Protein AF-A0A4C1U8Y2-F1 (afdb_monomer)

Foldseek 3Di:
DDDDDDDDPVRVVVVVVVVVVVCVVVDDPVSVVVVVVVVVVVVVVVVVPDDPVNVVVVVVVVVVVVVVVVVPDDPVNVVVVVVVVVVVVVVCVVVDDPVNVVVVVVVVVVVVVVVVVVVVVVVVVVVVVVCVCCVVVPDPVDPLVPDPVNDQDDQDDAQPQARGGHGPPDDNCPPAHNNVRDDDDDDQDDPPVNCLCVVNDPCNVVCVVCVVVVVVVPPPPDDDDDDDDDPDDDDDDDDDDDDDD

pLDDT: mean 82.41, std 17.1, range [35.0, 97.38]

Solvent-accessible surface area (backbone atoms only — not comparable to full-atom values): 15297 Å² total; per-residue (Å²): 135,87,80,80,80,80,74,52,74,70,63,50,50,54,52,51,52,51,52,56,47,54,56,59,74,73,47,50,76,66,58,48,49,52,52,52,48,54,51,52,53,51,54,48,57,52,58,72,71,48,48,75,64,57,48,48,53,50,54,47,54,51,51,51,53,53,48,58,50,58,74,70,48,50,73,67,57,46,50,52,52,50,50,55,49,53,52,52,56,50,54,53,60,72,71,47,49,76,67,57,50,48,53,53,51,49,54,50,53,51,50,54,50,54,49,51,52,50,54,52,51,51,52,56,57,52,57,54,62,77,48,67,60,40,91,79,57,72,58,89,89,58,67,62,86,80,30,80,89,68,58,76,73,66,68,72,43,66,36,92,74,77,62,48,66,30,42,83,86,57,62,80,46,78,85,29,57,72,56,74,52,78,79,76,82,83,71,78,62,63,83,71,56,36,38,33,72,76,58,79,31,96,58,9,69,63,45,64,75,41,42,68,60,53,54,58,74,67,62,76,82,79,86,82,88,78,92,78,92,72,93,76,82,77,92,78,82,82,85,77,89,76,89,80,129

Sequence (245 aa):
MSGRRRRSNIGRSSVNAKRVRSQRDEESSTEREARLSQLRDRYRAERERESSIEREVRRSRDRDRHSVQRDRESSVEREARLSQLRDRYRADRERESSVEREVRRSRDRDRHRIQRTRESSARVTNSWVNKENSAMNYDPSISYKDDRIVSIGTMSVVCEYCLALKFKDESKGMCCLQGKVKLEEILPPPEPLHSLLTGDHQKSKQFMRNIRRYNNAFQMTSLRASKSLSVGSCLHLKFKGKCTT

Organism: Eumeta variegata (NCBI:txid151549)

Radius of gyration: 44.48 Å; Cα contacts (8 Å, |Δi|>4): 75; chains: 1; bounding box: 87×69×118 Å

Structure (mmCIF, N/CA/C/O backbone):
data_AF-A0A4C1U8Y2-F1
#
_entry.id   AF-A0A4C1U8Y2-F1
#
loop_
_atom_site.group_PDB
_atom_site.id
_atom_site.type_symbol
_atom_site.label_atom_id
_atom_site.label_alt_id
_atom_site.label_comp_id
_atom_site.label_asym_id
_atom_site.label_entity_id
_atom_site.label_seq_id
_atom_site.pdbx_PDB_ins_code
_atom_site.Cartn_x
_atom_site.Cartn_y
_atom_site.Cartn_z
_atom_site.occupancy
_atom_site.B_iso_or_equiv
_atom_site.auth_seq_id
_atom_site.auth_comp_id
_atom_site.auth_asym_id
_atom_site.auth_atom_id
_atom_site.pdbx_PDB_model_num
ATOM 1 N N . MET A 1 1 ? -41.600 33.600 63.282 1.00 38.91 1 MET A N 1
ATOM 2 C CA . MET A 1 1 ? -41.645 33.242 61.843 1.00 38.91 1 MET A CA 1
ATOM 3 C C . MET A 1 1 ? -40.413 32.407 61.505 1.00 38.91 1 MET A C 1
ATOM 5 O O . MET A 1 1 ? -39.321 32.948 61.408 1.00 38.91 1 MET A O 1
ATOM 9 N N . SER A 1 2 ? -40.543 31.080 61.428 1.00 41.66 2 SER A N 1
ATOM 10 C CA . SER A 1 2 ? -39.426 30.158 61.175 1.00 41.66 2 SER A CA 1
ATOM 11 C C . SER A 1 2 ? -39.154 30.029 59.671 1.00 41.66 2 SER A C 1
ATOM 13 O O . SER A 1 2 ? -39.881 29.373 58.927 1.00 41.66 2 SER A O 1
ATOM 15 N N . GLY A 1 3 ? -38.090 30.684 59.201 1.00 44.91 3 GLY A N 1
ATOM 16 C CA . GLY A 1 3 ? -37.663 30.631 57.803 1.00 44.91 3 GLY A CA 1
ATOM 17 C C . GLY A 1 3 ? -37.122 29.250 57.418 1.00 44.91 3 GLY A C 1
ATOM 18 O O . GLY A 1 3 ? -36.042 28.847 57.849 1.00 44.91 3 GLY A O 1
ATOM 19 N N . ARG A 1 4 ? -37.847 28.518 56.563 1.00 51.81 4 ARG A N 1
ATOM 20 C CA . ARG A 1 4 ? -37.363 27.279 55.928 1.00 51.81 4 ARG A CA 1
ATOM 21 C C . ARG A 1 4 ? -36.156 27.594 55.031 1.00 51.81 4 ARG A C 1
ATOM 23 O O . ARG A 1 4 ? -36.318 28.095 53.920 1.00 51.81 4 ARG A O 1
ATOM 30 N N . ARG A 1 5 ? -34.941 27.240 55.470 1.00 58.41 5 ARG A N 1
ATOM 31 C CA . ARG A 1 5 ? -33.733 27.248 54.620 1.00 58.41 5 ARG A CA 1
ATOM 32 C C . ARG A 1 5 ? -33.913 26.267 53.452 1.00 58.41 5 ARG A C 1
ATOM 34 O O . ARG A 1 5 ? -33.875 25.049 53.634 1.00 58.41 5 ARG A O 1
ATOM 41 N N . ARG A 1 6 ? -34.104 26.784 52.233 1.00 57.47 6 ARG A N 1
ATOM 42 C CA . ARG A 1 6 ? -34.093 25.984 50.997 1.00 57.47 6 ARG A CA 1
ATOM 43 C C . ARG A 1 6 ? -32.670 25.459 50.757 1.00 57.47 6 ARG A C 1
ATOM 45 O O . ARG A 1 6 ? -31.764 26.233 50.477 1.00 57.47 6 ARG A O 1
ATOM 52 N N . ARG A 1 7 ? -32.462 24.141 50.880 1.00 59.06 7 ARG A N 1
ATOM 53 C CA . ARG A 1 7 ? -31.196 23.489 50.489 1.00 59.06 7 ARG A CA 1
ATOM 54 C C . ARG A 1 7 ? -30.967 23.649 48.981 1.00 59.06 7 ARG A C 1
ATOM 56 O O . ARG A 1 7 ? -31.899 23.430 48.207 1.00 59.06 7 ARG A O 1
ATOM 63 N N . SER A 1 8 ? -29.737 23.985 48.590 1.00 63.00 8 SER A N 1
ATOM 64 C CA . SER A 1 8 ? -29.304 24.099 47.192 1.00 63.00 8 SER A CA 1
ATOM 65 C C . SER A 1 8 ? -29.443 22.767 46.437 1.00 63.00 8 SER A C 1
ATOM 67 O O . SER A 1 8 ? -29.437 21.691 47.042 1.00 63.00 8 SER A O 1
ATOM 69 N N . ASN A 1 9 ? -29.546 22.822 45.104 1.00 63.44 9 ASN A N 1
ATOM 70 C CA . ASN A 1 9 ? -29.697 21.632 44.250 1.00 63.44 9 ASN A CA 1
ATOM 71 C C . ASN A 1 9 ? -28.560 20.609 44.443 1.00 63.44 9 ASN A C 1
ATOM 73 O O . ASN A 1 9 ? -28.812 19.405 44.458 1.00 63.44 9 ASN A O 1
ATOM 77 N N . ILE A 1 10 ? -27.335 21.076 44.702 1.00 64.50 10 ILE A N 1
ATOM 78 C CA . ILE A 1 10 ? -26.169 20.230 45.012 1.00 64.50 10 ILE A CA 1
ATOM 79 C C . ILE A 1 10 ? -26.354 19.503 46.354 1.00 64.50 10 ILE A C 1
ATOM 81 O O . ILE A 1 10 ? -26.130 18.296 46.445 1.00 64.50 10 ILE A O 1
ATOM 85 N N . GLY A 1 11 ? -26.844 20.203 47.383 1.00 66.88 11 GLY A N 1
ATOM 86 C CA . GLY A 1 11 ? -27.120 19.616 48.698 1.00 66.88 11 GLY A CA 1
ATOM 87 C C . GLY A 1 11 ? -28.305 18.642 48.711 1.00 66.88 11 GLY A C 1
ATOM 88 O O . GLY A 1 11 ? -28.345 17.736 49.537 1.00 66.88 11 GLY A O 1
ATOM 89 N N . ARG A 1 12 ? -29.275 18.790 47.799 1.00 66.50 12 ARG A N 1
ATOM 90 C CA . ARG A 1 12 ? -30.356 17.804 47.600 1.00 66.50 12 ARG A CA 1
ATOM 91 C C . ARG A 1 12 ? -29.877 16.570 46.833 1.00 66.50 12 ARG A C 1
ATOM 93 O O . ARG A 1 12 ? -30.225 15.454 47.214 1.00 66.50 12 ARG A O 1
ATOM 100 N N . SER A 1 13 ? -29.058 16.765 45.799 1.00 70.06 13 SER A N 1
ATOM 101 C CA . SER A 1 13 ? -28.471 15.678 45.005 1.00 70.06 13 SER A CA 1
ATOM 102 C C . SER A 1 13 ? -27.586 14.761 45.857 1.00 70.06 13 SER A C 1
ATOM 104 O O . SER A 1 13 ? -27.732 13.540 45.809 1.00 70.06 13 SER A O 1
ATOM 106 N N . SER A 1 14 ? -26.750 15.333 46.731 1.00 78.94 14 SER A N 1
ATOM 107 C CA . SER A 1 14 ? -25.869 14.555 47.614 1.00 78.94 14 SER A CA 1
ATOM 108 C C . SER A 1 14 ? -26.632 13.716 48.647 1.00 78.94 14 SER A C 1
ATOM 110 O O . SER A 1 14 ? -26.260 12.575 48.912 1.00 78.94 14 SER A O 1
ATOM 112 N N . VAL A 1 15 ? -27.729 14.238 49.202 1.00 83.88 15 VAL A N 1
ATOM 113 C CA . VAL A 1 15 ? -28.590 13.504 50.147 1.00 83.88 15 VAL A CA 1
ATOM 114 C C . VAL A 1 15 ? -29.336 12.369 49.444 1.00 83.88 15 VAL A C 1
ATOM 116 O O . VAL A 1 15 ? -29.412 11.265 49.979 1.00 83.88 15 VAL A O 1
ATOM 119 N N . ASN A 1 16 ? -29.844 12.606 48.232 1.00 86.00 16 ASN A N 1
ATOM 120 C CA . ASN A 1 16 ? -30.516 11.566 47.455 1.00 86.00 16 ASN A CA 1
ATOM 121 C C . ASN A 1 16 ? -29.542 10.454 47.034 1.00 86.00 16 ASN A C 1
ATOM 123 O O . ASN A 1 16 ? -29.875 9.279 47.148 1.00 86.00 16 ASN A O 1
ATOM 127 N N . ALA A 1 17 ? -28.319 10.809 46.626 1.00 85.25 17 ALA A N 1
ATOM 128 C CA . ALA A 1 17 ? -27.270 9.842 46.308 1.00 85.25 17 ALA A CA 1
ATOM 129 C C . ALA A 1 17 ? -26.914 8.958 47.514 1.00 85.25 17 ALA A C 1
ATOM 131 O O . ALA A 1 17 ? -26.791 7.745 47.361 1.00 85.25 17 ALA A O 1
ATOM 132 N N . LYS A 1 18 ? -26.814 9.544 48.718 1.00 89.69 18 LYS A N 1
ATOM 133 C CA . LYS A 1 18 ? -26.589 8.792 49.964 1.00 89.69 18 LYS A CA 1
ATOM 134 C C . LYS A 1 18 ? -27.725 7.812 50.253 1.00 89.69 18 LYS A C 1
ATOM 136 O O . LYS A 1 18 ? -27.456 6.641 50.477 1.00 89.69 18 LYS A O 1
ATOM 141 N N . ARG A 1 19 ? -28.980 8.265 50.174 1.00 90.19 19 ARG A N 1
ATOM 142 C CA . ARG A 1 19 ? -30.155 7.406 50.392 1.00 90.19 19 ARG A CA 1
ATOM 143 C C . ARG A 1 19 ? -30.202 6.230 49.414 1.00 90.19 19 ARG A C 1
ATOM 145 O O . ARG A 1 19 ? -30.412 5.100 49.829 1.00 90.19 19 ARG A O 1
ATOM 152 N N . VAL A 1 20 ? -29.986 6.497 48.124 1.00 89.12 20 VAL A N 1
ATOM 153 C CA . VAL A 1 20 ? -29.976 5.461 47.079 1.00 89.12 20 VAL A CA 1
ATOM 154 C C . VAL A 1 20 ? -28.825 4.474 47.285 1.00 89.12 20 VAL A C 1
ATOM 156 O O . VAL A 1 20 ? -28.972 3.306 46.947 1.00 89.12 20 VAL A O 1
ATOM 159 N N . ARG A 1 21 ? -27.686 4.916 47.830 1.00 89.44 21 ARG A N 1
ATOM 160 C CA . ARG A 1 21 ? -26.583 4.019 48.190 1.00 89.44 21 ARG A CA 1
ATOM 161 C C . ARG A 1 21 ? -26.991 3.068 49.311 1.00 89.44 21 ARG A C 1
ATOM 163 O O . ARG A 1 21 ? -26.919 1.871 49.096 1.00 89.44 21 ARG A O 1
ATOM 170 N N . SER A 1 22 ? -27.505 3.591 50.425 1.00 90.25 22 SER A N 1
ATOM 171 C CA . SER A 1 22 ? -27.955 2.764 51.553 1.00 90.25 22 SER A CA 1
ATOM 172 C C . SER A 1 22 ? -29.008 1.735 51.131 1.00 90.25 22 SER A C 1
ATOM 174 O O . SER A 1 22 ? -28.865 0.562 51.433 1.00 90.25 22 SER A O 1
ATOM 176 N N . GLN A 1 23 ? -29.988 2.138 50.315 1.00 89.31 23 GLN A N 1
ATOM 177 C CA . GLN A 1 23 ? -30.988 1.209 49.772 1.00 89.31 23 GLN A CA 1
ATOM 178 C C . GLN A 1 23 ? -30.393 0.110 48.877 1.00 89.31 23 GLN A C 1
ATOM 180 O O . GLN A 1 23 ? -30.950 -0.975 48.809 1.00 89.31 23 GLN A O 1
ATOM 185 N N . ARG A 1 24 ? -29.292 0.383 48.162 1.00 89.38 24 ARG A N 1
ATOM 186 C CA . ARG A 1 24 ? -28.593 -0.627 47.345 1.00 89.38 24 ARG A CA 1
ATOM 187 C C . ARG A 1 24 ? -27.729 -1.559 48.186 1.00 89.38 24 ARG A C 1
ATOM 189 O O . ARG A 1 24 ? -27.515 -2.690 47.770 1.00 89.38 24 ARG A O 1
ATOM 196 N N . ASP A 1 25 ? -27.205 -1.069 49.305 1.00 91.50 25 ASP A N 1
ATOM 197 C CA . ASP A 1 25 ? -26.390 -1.861 50.227 1.00 91.50 25 ASP A CA 1
ATOM 198 C C . ASP A 1 25 ? -27.267 -2.847 51.026 1.00 91.50 25 ASP A C 1
ATOM 200 O O . ASP A 1 25 ? -26.816 -3.937 51.362 1.00 91.50 25 ASP A O 1
ATOM 204 N N . GLU A 1 26 ? -28.530 -2.483 51.270 1.00 93.19 26 GLU A N 1
ATOM 205 C CA . GLU A 1 26 ? -29.547 -3.306 51.945 1.00 93.19 26 GLU A CA 1
ATOM 206 C C . GLU A 1 26 ? -30.345 -4.217 50.984 1.00 93.19 26 GLU A C 1
ATOM 208 O O . GLU A 1 26 ? -31.183 -4.998 51.428 1.00 93.19 26 GLU A O 1
ATOM 213 N N . GLU A 1 27 ? -30.100 -4.128 49.672 1.00 93.81 27 GLU A N 1
ATOM 214 C CA . GLU A 1 27 ? -30.847 -4.852 48.633 1.00 93.81 27 GLU A CA 1
ATOM 215 C C . GLU A 1 27 ? -30.524 -6.357 48.651 1.00 93.81 27 GLU A C 1
ATOM 217 O O . GLU A 1 27 ? -29.357 -6.764 48.604 1.00 93.81 27 GLU A O 1
ATOM 222 N N . SER A 1 28 ? -31.556 -7.205 48.647 1.00 95.31 28 SER A N 1
ATOM 223 C CA . SER A 1 28 ? -31.373 -8.654 48.505 1.00 95.31 28 SER A CA 1
ATOM 224 C C . SER A 1 28 ? -30.901 -9.039 47.092 1.00 95.31 28 SER A C 1
ATOM 226 O O . SER A 1 28 ? -30.999 -8.268 46.133 1.00 95.31 28 SER A O 1
ATOM 228 N N . SER A 1 29 ? -30.374 -10.257 46.918 1.00 94.88 29 SER A N 1
ATOM 229 C CA . SER A 1 29 ? -29.876 -10.721 45.611 1.00 94.88 29 SER A CA 1
ATOM 230 C C . SER A 1 29 ? -30.960 -10.728 44.527 1.00 94.88 29 SER A C 1
ATOM 232 O O . SER A 1 29 ? -30.690 -10.330 43.392 1.00 94.88 29 SER A O 1
ATOM 234 N N . THR A 1 30 ? -32.184 -11.123 44.880 1.00 95.00 30 THR A N 1
ATOM 235 C CA . THR A 1 30 ? -33.340 -11.183 43.976 1.00 95.00 30 THR A CA 1
ATOM 236 C C . THR A 1 30 ? -33.847 -9.792 43.611 1.00 95.00 30 THR A C 1
ATOM 238 O O . THR A 1 30 ? -34.097 -9.525 42.436 1.00 95.00 30 THR A O 1
ATOM 241 N N . GLU A 1 31 ? -33.936 -8.873 44.576 1.00 94.12 31 GLU A N 1
ATOM 242 C CA . GLU A 1 31 ? -34.291 -7.470 44.324 1.00 94.12 31 GLU A CA 1
ATOM 243 C C . GLU A 1 31 ? -33.260 -6.798 43.414 1.00 94.12 31 GLU A C 1
ATOM 245 O O . GLU A 1 31 ? -33.619 -6.154 42.423 1.00 94.12 31 GLU A O 1
ATOM 250 N N . ARG A 1 32 ? -31.971 -7.046 43.672 1.00 94.94 32 ARG A N 1
ATOM 251 C CA . ARG A 1 32 ? -30.875 -6.556 42.837 1.00 94.94 32 ARG A CA 1
ATOM 252 C C . ARG A 1 32 ? -30.975 -7.083 41.416 1.00 94.94 32 ARG A C 1
ATOM 254 O O . ARG A 1 32 ? -30.773 -6.322 40.466 1.00 94.94 32 ARG A O 1
ATOM 261 N N . GLU A 1 33 ? -31.273 -8.364 41.246 1.00 95.75 33 GLU A N 1
ATOM 262 C CA . GLU A 1 33 ? -31.435 -8.964 39.927 1.00 95.75 33 GLU A CA 1
ATOM 263 C C . GLU A 1 33 ? -32.657 -8.405 39.188 1.00 95.75 33 GLU A C 1
ATOM 265 O O . GLU A 1 33 ? -32.531 -8.016 38.023 1.00 95.75 33 GLU A O 1
ATOM 270 N N . ALA A 1 34 ? -33.793 -8.253 39.874 1.00 95.69 34 ALA A N 1
ATOM 271 C CA . ALA A 1 34 ? -34.996 -7.638 39.323 1.00 95.69 34 ALA A CA 1
ATOM 272 C C . ALA A 1 34 ? -34.730 -6.194 38.869 1.00 95.69 34 ALA A C 1
ATOM 274 O O . ALA A 1 34 ? -35.047 -5.826 37.733 1.00 95.69 34 ALA A O 1
ATOM 275 N N . ARG A 1 35 ? -34.053 -5.389 39.696 1.00 95.00 35 ARG A N 1
ATOM 276 C CA . ARG A 1 35 ? -33.671 -4.013 39.355 1.00 95.00 35 ARG A CA 1
ATOM 277 C C . ARG A 1 35 ? -32.717 -3.959 38.162 1.00 95.00 35 ARG A C 1
ATOM 279 O O . ARG A 1 35 ? -32.879 -3.112 37.282 1.00 95.00 35 ARG A O 1
ATOM 286 N N . LEU A 1 36 ? -31.708 -4.832 38.108 1.00 95.62 36 LEU A N 1
ATOM 287 C CA . LEU A 1 36 ? -30.794 -4.905 36.963 1.00 95.62 36 LEU A CA 1
ATOM 288 C C . LEU A 1 36 ? -31.511 -5.379 35.692 1.00 95.62 36 LEU A C 1
ATOM 290 O O . LEU A 1 36 ? -31.186 -4.890 34.611 1.00 95.62 36 LEU A O 1
ATOM 294 N N . SER A 1 37 ? -32.491 -6.280 35.803 1.00 96.69 37 SER A N 1
ATOM 295 C CA . SER A 1 37 ? -33.335 -6.693 34.677 1.00 96.69 37 SER A CA 1
ATOM 296 C C . SER A 1 37 ? -34.143 -5.522 34.130 1.00 96.69 37 SER A C 1
ATOM 298 O O . SER A 1 37 ? -33.999 -5.187 32.958 1.00 96.69 37 SER A O 1
ATOM 300 N N . GLN A 1 38 ? -34.869 -4.809 34.995 1.00 96.62 38 GLN A N 1
ATOM 301 C CA . GLN A 1 38 ? -35.637 -3.624 34.603 1.00 96.62 38 GLN A CA 1
ATOM 302 C C . GLN A 1 38 ? -34.754 -2.549 33.951 1.00 96.62 38 GLN A C 1
ATOM 304 O O . GLN A 1 38 ? -35.147 -1.924 32.966 1.00 96.62 38 GLN A O 1
ATOM 309 N N . LEU A 1 39 ? -33.531 -2.345 34.457 1.00 96.69 39 LEU A N 1
ATOM 310 C CA . LEU A 1 39 ? -32.565 -1.434 33.836 1.00 96.69 39 LEU A CA 1
ATOM 311 C C . LEU A 1 39 ? -32.137 -1.907 32.441 1.00 96.69 39 LEU A C 1
ATOM 313 O O . LEU A 1 39 ? -32.064 -1.089 31.524 1.00 96.69 39 LEU A O 1
ATOM 317 N N . ARG A 1 40 ? -31.860 -3.205 32.261 1.00 96.75 40 ARG A N 1
ATOM 318 C CA . ARG A 1 40 ? -31.518 -3.777 30.947 1.00 96.75 40 ARG A CA 1
ATOM 319 C C . ARG A 1 40 ? -32.653 -3.583 29.944 1.00 96.75 40 ARG A C 1
ATOM 321 O O . ARG A 1 40 ? -32.376 -3.170 28.819 1.00 96.75 40 ARG A O 1
ATOM 328 N N . ASP A 1 41 ? -33.895 -3.812 30.356 1.00 96.50 41 ASP A N 1
ATOM 329 C CA . ASP A 1 41 ? -35.074 -3.664 29.497 1.00 96.50 41 ASP A CA 1
ATOM 330 C C . ASP A 1 41 ? -35.314 -2.205 29.114 1.00 96.50 41 ASP A C 1
ATOM 332 O O . ASP A 1 41 ? -35.522 -1.891 27.942 1.00 96.50 41 ASP A O 1
ATOM 336 N N . ARG A 1 42 ? -35.159 -1.286 30.072 1.00 96.44 42 ARG A N 1
ATOM 337 C CA . ARG A 1 42 ? -35.214 0.151 29.797 1.00 96.44 42 ARG A CA 1
ATOM 338 C C . ARG A 1 42 ? -34.158 0.579 28.775 1.00 96.44 42 ARG A C 1
ATOM 340 O O . ARG A 1 42 ? -34.496 1.240 27.798 1.00 96.44 42 ARG A O 1
ATOM 347 N N . TYR A 1 43 ? -32.895 0.187 28.961 1.00 94.19 43 TYR A N 1
ATOM 348 C CA . TYR A 1 43 ? -31.832 0.528 28.008 1.00 94.19 43 TYR A CA 1
ATOM 349 C C . TYR A 1 43 ? -32.035 -0.126 26.639 1.00 94.19 43 TYR A C 1
ATOM 351 O O . TYR A 1 43 ? -31.638 0.452 25.627 1.00 94.19 43 TYR A O 1
ATOM 359 N N . ARG A 1 44 ? -32.636 -1.321 26.582 1.00 95.00 44 ARG A N 1
ATOM 360 C CA . ARG A 1 44 ? -33.015 -1.967 25.321 1.00 95.00 44 ARG A CA 1
ATOM 361 C C . ARG A 1 44 ? -34.062 -1.128 24.587 1.00 95.00 44 ARG A C 1
ATOM 363 O O . ARG A 1 44 ? -33.826 -0.767 23.439 1.00 95.00 44 ARG A O 1
ATOM 370 N N . ALA A 1 45 ? -35.136 -0.737 25.270 1.00 95.75 45 ALA A N 1
ATOM 371 C CA . ALA A 1 45 ? -36.194 0.091 24.697 1.00 95.75 45 ALA A CA 1
ATOM 372 C C . ALA A 1 45 ? -35.690 1.478 24.248 1.00 95.75 45 ALA A C 1
ATOM 374 O O . ALA A 1 45 ? -36.113 1.984 23.211 1.00 95.75 45 ALA A O 1
ATOM 375 N N . GLU A 1 46 ? -34.763 2.092 24.994 1.00 94.19 46 GLU A N 1
ATOM 376 C CA . GLU A 1 46 ? -34.107 3.346 24.592 1.00 94.19 46 GLU A CA 1
ATOM 377 C C . GLU A 1 46 ? -33.261 3.158 23.314 1.00 94.19 46 GLU A C 1
ATOM 379 O O . GLU A 1 46 ? -33.326 3.986 22.408 1.00 94.19 46 GLU A O 1
ATOM 384 N N . ARG A 1 47 ? -32.519 2.046 23.189 1.00 93.88 47 ARG A N 1
ATOM 385 C CA . ARG A 1 47 ? -31.708 1.728 21.992 1.00 93.88 47 ARG A CA 1
ATOM 386 C C . ARG A 1 47 ? -32.541 1.396 20.756 1.00 93.88 47 ARG A C 1
ATOM 388 O O . ARG A 1 47 ? -32.089 1.648 19.641 1.00 93.88 47 ARG A O 1
ATOM 395 N N . GLU A 1 48 ? -33.719 0.811 20.935 1.00 94.62 48 GLU A N 1
ATOM 396 C CA . GLU A 1 48 ? -34.643 0.503 19.836 1.00 94.62 48 GLU A CA 1
ATOM 397 C C . GLU A 1 48 ? -35.231 1.773 19.214 1.00 94.62 48 GLU A C 1
ATOM 399 O O . GLU A 1 48 ? -35.419 1.832 18.001 1.00 94.62 48 GLU A O 1
ATOM 404 N N . ARG A 1 49 ? -35.455 2.812 20.027 1.00 95.00 49 ARG A N 1
ATOM 405 C CA . ARG A 1 49 ? -35.958 4.120 19.574 1.00 95.00 49 ARG A CA 1
ATOM 406 C C . ARG A 1 49 ? -34.854 5.063 19.082 1.00 95.00 49 ARG A C 1
ATOM 408 O O . ARG A 1 49 ? -35.162 6.128 18.561 1.00 95.00 49 ARG A O 1
ATOM 415 N N . GLU A 1 50 ? -33.590 4.680 19.253 1.00 95.75 50 GLU A N 1
ATOM 416 C CA . GLU A 1 50 ? -32.414 5.470 18.880 1.00 95.75 50 GLU A CA 1
ATOM 417 C C . GLU A 1 50 ? -32.372 5.705 17.362 1.00 95.75 50 GLU A C 1
ATOM 419 O O . GLU A 1 50 ? -32.401 4.760 16.562 1.00 95.75 50 GLU A O 1
ATOM 424 N N . SER A 1 51 ? -32.253 6.969 16.955 1.00 97.19 51 SER A N 1
ATOM 425 C CA . SER A 1 51 ? -32.023 7.324 15.552 1.00 97.19 51 SER A CA 1
ATOM 426 C C . SER A 1 51 ? -30.653 6.832 15.062 1.00 97.19 51 SER A C 1
ATOM 428 O O . SER A 1 51 ? -29.765 6.476 15.842 1.00 97.19 51 SER A O 1
ATOM 430 N N . SER A 1 52 ? -30.436 6.812 13.744 1.00 96.44 52 SER A N 1
ATOM 431 C CA . SER A 1 52 ? -29.135 6.431 13.170 1.00 96.44 52 SER A CA 1
ATOM 432 C C . SER A 1 52 ? -27.992 7.335 13.649 1.00 96.44 52 SER A C 1
ATOM 434 O O . SER A 1 52 ? -26.904 6.837 13.936 1.00 96.44 52 SER A O 1
ATOM 436 N N . ILE A 1 53 ? -28.254 8.638 13.782 1.00 96.50 53 ILE A N 1
ATOM 437 C CA . ILE A 1 53 ? -27.274 9.639 14.217 1.00 96.50 53 ILE A CA 1
ATOM 438 C C . ILE A 1 53 ? -26.939 9.447 15.697 1.00 96.50 53 ILE A C 1
ATOM 440 O O . ILE A 1 53 ? -25.765 9.355 16.052 1.00 96.50 53 ILE A O 1
ATOM 444 N N . GLU A 1 54 ? -27.946 9.328 16.563 1.00 96.06 54 GLU A N 1
ATOM 445 C CA . GLU A 1 54 ? -27.730 9.089 17.997 1.00 96.06 54 GLU A CA 1
ATOM 446 C C . GLU A 1 54 ? -26.959 7.787 18.238 1.00 96.06 54 GLU A C 1
ATOM 448 O O . GLU A 1 54 ? -26.017 7.759 19.035 1.00 96.06 54 GLU A O 1
ATOM 453 N N . ARG A 1 55 ? -27.278 6.741 17.464 1.00 96.44 55 ARG A N 1
ATOM 454 C CA . ARG A 1 55 ? -26.576 5.455 17.499 1.00 96.44 55 ARG A CA 1
ATOM 455 C C . ARG A 1 55 ? -25.110 5.589 17.141 1.00 96.44 55 ARG A C 1
ATOM 457 O O . ARG A 1 55 ? -24.272 4.955 17.788 1.00 96.44 55 ARG A O 1
ATOM 464 N N . GLU A 1 56 ? -24.788 6.398 16.139 1.00 97.00 56 GLU A N 1
ATOM 465 C CA . GLU A 1 56 ? -23.402 6.641 15.753 1.00 97.00 56 GLU A CA 1
ATOM 466 C C . GLU A 1 56 ? -22.660 7.465 16.808 1.00 97.00 56 GLU A C 1
ATOM 468 O O . GLU A 1 56 ? -21.549 7.100 17.191 1.00 97.00 56 GLU A O 1
ATOM 473 N N . VAL A 1 57 ? -23.294 8.495 17.377 1.00 96.94 57 VAL A N 1
ATOM 474 C CA . VAL A 1 57 ? -22.721 9.278 18.485 1.00 96.94 57 VAL A CA 1
ATOM 475 C C . VAL A 1 57 ? -22.423 8.382 19.687 1.00 96.94 57 VAL A C 1
ATOM 477 O O . VAL A 1 57 ? -21.335 8.453 20.264 1.00 96.94 57 VAL A O 1
ATOM 480 N N . ARG A 1 58 ? -23.349 7.493 20.060 1.00 95.56 58 ARG A N 1
ATOM 481 C CA . ARG A 1 58 ? -23.133 6.542 21.154 1.00 95.56 58 ARG A CA 1
ATOM 482 C C . ARG A 1 58 ? -22.005 5.560 20.835 1.00 95.56 58 ARG A C 1
ATOM 484 O O . ARG A 1 58 ? -21.123 5.380 21.670 1.00 95.56 58 ARG A O 1
ATOM 491 N N . ARG A 1 59 ? -21.987 4.965 19.636 1.00 96.06 59 ARG A N 1
ATOM 492 C CA . ARG A 1 59 ? -20.902 4.066 19.192 1.00 96.06 59 ARG A CA 1
ATOM 493 C C . ARG A 1 59 ? -19.548 4.776 19.123 1.00 96.06 59 ARG A C 1
ATOM 495 O O . ARG A 1 59 ? -18.530 4.145 19.394 1.00 96.06 59 ARG A O 1
ATOM 502 N N . SER A 1 60 ? -19.512 6.061 18.774 1.00 97.25 60 SER A N 1
ATOM 503 C CA . SER A 1 60 ? -18.300 6.887 18.833 1.00 97.25 60 SER A CA 1
ATOM 504 C C . SER A 1 60 ? -17.822 7.039 20.272 1.00 97.25 60 SER A C 1
ATOM 506 O O . SER A 1 60 ? -16.711 6.630 20.585 1.00 97.25 60 SER A O 1
ATOM 508 N N . ARG A 1 61 ? -18.698 7.483 21.183 1.00 96.81 61 ARG A N 1
ATOM 509 C CA . ARG A 1 61 ? -18.366 7.618 22.611 1.00 96.81 61 ARG A CA 1
ATOM 510 C C . ARG A 1 61 ? -17.916 6.296 23.240 1.00 96.81 61 ARG A C 1
ATOM 512 O O . ARG A 1 61 ? -17.055 6.295 24.113 1.00 96.81 61 ARG A O 1
ATOM 519 N N . ASP A 1 62 ? -18.495 5.168 22.830 1.00 96.56 62 ASP A N 1
ATOM 520 C CA . ASP A 1 62 ? -18.076 3.833 23.277 1.00 96.56 62 ASP A CA 1
ATOM 521 C C . ASP A 1 62 ? -16.668 3.476 22.770 1.00 96.56 62 ASP A C 1
ATOM 523 O O . ASP A 1 62 ? -15.850 2.972 23.544 1.00 96.56 62 ASP A O 1
ATOM 527 N N . ARG A 1 63 ? -16.358 3.779 21.499 1.00 97.25 63 ARG A N 1
ATOM 528 C CA . ARG A 1 63 ? -15.006 3.621 20.937 1.00 97.25 63 ARG A CA 1
ATOM 529 C C . ARG A 1 63 ? -13.989 4.478 21.689 1.00 97.25 63 ARG A C 1
ATOM 531 O O . ARG A 1 63 ? -12.961 3.943 22.097 1.00 97.25 63 ARG A O 1
ATOM 538 N N . ASP A 1 64 ? -1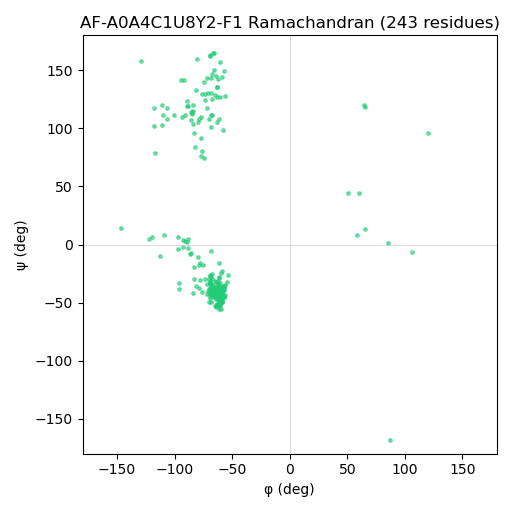4.309 5.744 21.942 1.00 96.69 64 ASP A N 1
ATOM 539 C CA . ASP A 1 64 ? -13.421 6.680 22.640 1.00 96.69 64 ASP A CA 1
ATOM 540 C C . ASP A 1 64 ? -13.150 6.222 24.076 1.00 96.69 64 ASP A C 1
ATOM 542 O O . ASP A 1 64 ? -12.000 6.157 24.512 1.00 96.69 64 ASP A O 1
ATOM 546 N N . ARG A 1 65 ? -14.200 5.808 24.800 1.00 96.19 65 ARG A N 1
ATOM 547 C CA . ARG A 1 65 ? -14.066 5.251 26.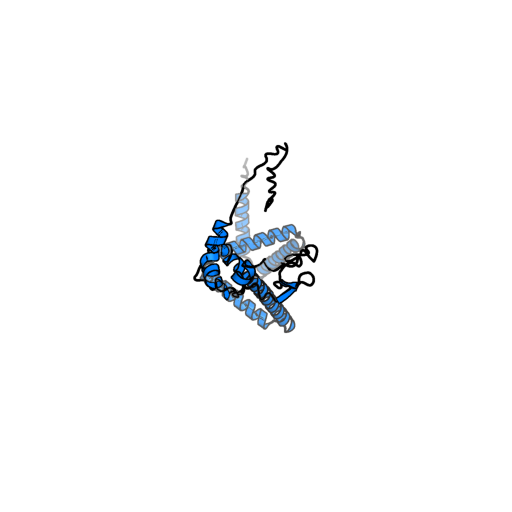154 1.00 96.19 65 ARG A CA 1
ATOM 548 C C . ARG A 1 65 ? -13.147 4.032 26.183 1.00 96.19 65 ARG A C 1
ATOM 550 O O . ARG A 1 65 ? -12.278 3.954 27.049 1.00 96.19 65 ARG A O 1
ATOM 557 N N . HIS A 1 66 ? -13.310 3.101 25.242 1.00 95.62 66 HIS A N 1
ATOM 558 C CA . HIS A 1 66 ? -12.437 1.932 25.156 1.00 95.62 66 HIS A CA 1
ATOM 559 C C . HIS A 1 66 ? -11.010 2.274 24.719 1.00 95.62 66 HIS A C 1
ATOM 561 O O . HIS A 1 66 ? -10.090 1.605 25.183 1.00 95.62 66 HIS A O 1
ATOM 567 N N . SER A 1 67 ? -10.807 3.282 23.864 1.00 96.25 67 SER A N 1
ATOM 568 C CA . SER A 1 67 ? -9.467 3.761 23.501 1.00 96.25 67 SER A CA 1
ATOM 569 C C . SER A 1 67 ? -8.744 4.286 24.734 1.00 96.25 67 SER A C 1
ATOM 571 O O . SER A 1 67 ? -7.718 3.738 25.116 1.00 96.25 67 SER A O 1
ATOM 573 N N . VAL A 1 68 ? -9.357 5.238 25.442 1.00 96.00 68 VAL A N 1
ATOM 574 C CA . VAL A 1 68 ? -8.779 5.847 26.648 1.00 96.00 68 VAL A CA 1
ATOM 575 C C . VAL A 1 68 ? -8.505 4.805 27.735 1.00 96.00 68 VAL A C 1
ATOM 577 O O . VAL A 1 68 ? -7.508 4.899 28.448 1.00 96.00 68 VAL A O 1
ATOM 580 N N . GLN A 1 69 ? -9.375 3.800 27.878 1.00 94.50 69 GLN A N 1
ATOM 581 C CA . GLN A 1 69 ? -9.141 2.692 28.803 1.00 94.50 69 GLN A CA 1
ATOM 582 C C . GLN A 1 69 ? -7.907 1.865 28.408 1.00 94.50 69 GLN A C 1
ATOM 584 O O . GLN A 1 69 ? -7.122 1.519 29.283 1.00 94.50 69 GLN A O 1
ATOM 589 N N . ARG A 1 70 ? -7.730 1.556 27.115 1.00 94.00 70 ARG A N 1
ATOM 590 C CA . ARG A 1 70 ? -6.568 0.802 26.608 1.00 94.00 70 ARG A CA 1
ATOM 591 C C . ARG A 1 70 ? -5.273 1.606 26.689 1.00 94.00 70 ARG A C 1
ATOM 593 O O . ARG A 1 70 ? -4.232 1.019 26.944 1.00 94.00 70 ARG A O 1
ATOM 600 N N . ASP A 1 71 ? -5.337 2.922 26.512 1.00 94.81 71 ASP A N 1
ATOM 601 C CA . ASP A 1 71 ? -4.163 3.799 26.595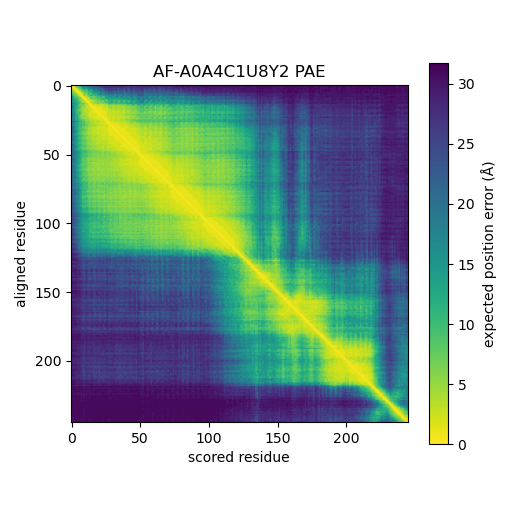 1.00 94.81 71 ASP A CA 1
ATOM 602 C C . ASP A 1 71 ? -3.616 3.897 28.027 1.00 94.81 71 ASP A C 1
ATOM 604 O O . ASP A 1 71 ? -2.426 4.115 28.234 1.00 94.81 71 ASP A O 1
ATOM 608 N N . ARG A 1 72 ? -4.488 3.717 29.026 1.00 94.81 72 ARG A N 1
ATOM 609 C CA . ARG A 1 72 ? -4.131 3.699 30.454 1.00 94.81 72 ARG A CA 1
ATOM 610 C C . ARG A 1 72 ? -3.848 2.297 30.997 1.00 94.81 72 ARG A C 1
ATOM 612 O O . ARG A 1 72 ? -3.546 2.169 32.179 1.00 94.81 72 ARG A O 1
ATOM 619 N N . GLU A 1 73 ? -3.993 1.268 30.167 1.00 96.00 73 GLU A N 1
ATOM 620 C CA . GLU A 1 73 ? -3.848 -0.134 30.555 1.00 96.00 73 GLU A CA 1
ATOM 621 C C . GLU A 1 73 ? -2.385 -0.439 30.901 1.00 96.00 73 GLU A C 1
ATOM 623 O O . GLU A 1 73 ? -1.468 -0.135 30.132 1.00 96.00 73 GLU A O 1
ATOM 628 N N . SER A 1 74 ? -2.153 -1.067 32.053 1.00 97.38 74 SER A N 1
ATOM 629 C CA . SER A 1 74 ? -0.825 -1.576 32.402 1.00 97.38 74 SER A CA 1
ATOM 630 C C . SER A 1 74 ? -0.435 -2.761 31.508 1.00 97.38 74 SER A C 1
ATOM 632 O O . SER A 1 74 ? -1.275 -3.410 30.882 1.00 97.38 74 SER A O 1
ATOM 634 N N . SER A 1 75 ? 0.855 -3.100 31.453 1.00 96.50 75 SER A N 1
ATOM 635 C CA . SER A 1 75 ? 1.333 -4.246 30.663 1.00 96.50 75 SER A CA 1
ATOM 636 C C . SER A 1 75 ? 0.677 -5.571 31.074 1.00 96.50 75 SER A C 1
ATOM 638 O O . SER A 1 75 ? 0.340 -6.379 30.208 1.00 96.50 75 SER A O 1
ATOM 640 N N . VAL A 1 76 ? 0.451 -5.773 32.376 1.00 97.06 76 VAL A N 1
ATOM 641 C CA . VAL A 1 76 ? -0.181 -6.980 32.930 1.00 97.06 76 VAL A CA 1
ATOM 642 C C . VAL A 1 76 ? -1.658 -7.052 32.546 1.00 97.06 76 VAL A C 1
ATOM 644 O O . VAL A 1 76 ? -2.118 -8.091 32.073 1.00 97.06 76 VAL A O 1
ATOM 647 N N . GLU A 1 77 ? -2.397 -5.949 32.681 1.00 96.38 77 GLU A N 1
ATOM 648 C CA . GLU A 1 77 ? -3.804 -5.877 32.261 1.00 96.38 77 GLU A CA 1
ATOM 649 C C . GLU A 1 77 ? -3.946 -6.113 30.753 1.00 96.38 77 GLU A C 1
ATOM 651 O O . GLU A 1 77 ? -4.812 -6.877 30.320 1.00 96.38 77 GLU A O 1
ATOM 656 N N . ARG A 1 78 ? -3.031 -5.544 29.958 1.00 96.56 78 ARG A N 1
ATOM 657 C CA . ARG A 1 78 ? -2.989 -5.729 28.507 1.00 96.56 78 ARG A CA 1
ATOM 658 C C . ARG A 1 78 ? -2.781 -7.186 28.128 1.00 96.56 78 ARG A C 1
ATOM 660 O O . ARG A 1 78 ? -3.488 -7.677 27.245 1.00 96.56 78 ARG A O 1
ATOM 667 N N . GLU A 1 79 ? -1.852 -7.883 28.777 1.00 97.12 79 GLU A N 1
ATOM 668 C CA . GLU A 1 79 ? -1.635 -9.302 28.492 1.00 97.12 79 GLU A CA 1
ATOM 669 C C . GLU A 1 79 ? -2.820 -10.153 28.952 1.00 97.12 79 GLU A C 1
ATOM 671 O O . GLU A 1 79 ? -3.273 -11.012 28.198 1.00 97.12 79 GLU A O 1
ATOM 676 N N . ALA A 1 80 ? -3.408 -9.866 30.117 1.00 96.94 80 ALA A N 1
ATOM 677 C CA . ALA A 1 80 ? -4.614 -10.552 30.575 1.00 96.94 80 ALA A CA 1
ATOM 678 C C . ALA A 1 80 ? -5.771 -10.388 29.573 1.00 96.94 80 ALA A C 1
ATOM 680 O O . ALA A 1 80 ? -6.424 -11.369 29.204 1.00 96.94 80 ALA A O 1
ATOM 681 N N . ARG A 1 81 ? -5.988 -9.172 29.054 1.00 95.75 81 ARG A N 1
ATOM 682 C CA . ARG A 1 81 ? -7.006 -8.896 28.031 1.00 95.75 81 ARG A CA 1
ATOM 683 C C . ARG A 1 81 ? -6.716 -9.621 26.718 1.00 95.75 81 ARG A C 1
ATOM 685 O O . ARG A 1 81 ? -7.642 -10.151 26.102 1.00 95.75 81 ARG A O 1
ATOM 692 N N . LEU A 1 82 ? -5.465 -9.629 26.255 1.00 96.75 82 LEU A N 1
ATOM 693 C CA . LEU A 1 82 ? -5.077 -10.343 25.033 1.00 96.75 82 LEU A CA 1
ATOM 694 C C . LEU A 1 82 ? -5.199 -11.862 25.200 1.00 96.75 82 LEU A C 1
ATOM 696 O O . LEU A 1 82 ? -5.670 -12.519 24.276 1.00 96.75 82 LEU A O 1
ATOM 700 N N . SER A 1 83 ? -4.841 -12.408 26.361 1.00 97.31 83 SER A N 1
ATOM 701 C CA . SER A 1 83 ? -5.009 -13.824 26.700 1.00 97.31 83 SER A CA 1
ATOM 702 C C . SER A 1 83 ? -6.484 -14.235 26.663 1.00 97.31 83 SER A C 1
ATOM 704 O O . SER A 1 83 ? -6.869 -15.088 25.864 1.00 97.31 83 SER A O 1
ATOM 706 N N . GLN A 1 84 ? -7.351 -13.508 27.379 1.00 97.19 84 GLN A N 1
ATOM 707 C CA . GLN A 1 84 ? -8.801 -13.736 27.343 1.00 97.19 84 GLN A CA 1
ATOM 708 C C . GLN A 1 84 ? -9.378 -13.637 25.925 1.00 97.19 84 GLN A C 1
ATOM 710 O O . GLN A 1 84 ? -10.285 -14.384 25.557 1.00 97.19 84 GLN A O 1
ATOM 715 N N . LEU A 1 85 ? -8.870 -12.710 25.108 1.00 97.19 85 LEU A N 1
ATOM 716 C CA . LEU A 1 85 ? -9.296 -12.570 23.720 1.00 97.19 85 LEU A CA 1
ATOM 717 C C . LEU A 1 85 ? -8.870 -13.780 22.871 1.00 97.19 85 LEU A C 1
ATOM 719 O O . LEU A 1 85 ? -9.673 -14.265 22.074 1.00 97.19 85 LEU A O 1
ATOM 723 N N . ARG A 1 86 ? -7.640 -14.283 23.045 1.00 97.31 86 ARG A N 1
ATOM 724 C CA . ARG A 1 86 ? -7.159 -15.505 22.377 1.00 97.31 86 ARG A CA 1
ATOM 725 C C . ARG A 1 86 ? -8.024 -16.711 22.750 1.00 97.31 86 ARG A C 1
ATOM 727 O O . ARG A 1 86 ? -8.404 -17.460 21.852 1.00 97.31 86 ARG A O 1
ATOM 734 N N . ASP A 1 87 ? -8.383 -16.857 24.023 1.00 97.31 87 ASP A N 1
ATOM 735 C CA . ASP A 1 87 ? -9.219 -17.965 24.503 1.00 97.31 87 ASP A CA 1
ATOM 736 C C . ASP A 1 87 ? -10.645 -17.896 23.959 1.00 97.31 87 ASP A C 1
ATOM 738 O O . ASP A 1 87 ? -11.176 -18.903 23.491 1.00 97.31 87 ASP A O 1
ATOM 742 N N . ARG A 1 88 ? -11.247 -16.699 23.915 1.00 96.75 88 ARG A N 1
ATOM 743 C CA . ARG A 1 88 ? -12.555 -16.504 23.266 1.00 96.75 88 ARG A CA 1
ATOM 744 C C . ARG A 1 88 ? -12.518 -16.907 21.797 1.00 96.75 88 ARG A C 1
ATOM 746 O O . ARG A 1 88 ? -13.343 -17.705 21.369 1.00 96.75 88 ARG A O 1
ATOM 753 N N . TYR A 1 89 ? -11.528 -16.427 21.041 1.00 94.62 89 TYR A N 1
ATOM 754 C CA . TYR A 1 89 ? -11.383 -16.811 19.635 1.00 94.62 89 TYR A CA 1
ATOM 755 C C . TYR A 1 89 ? -11.136 -18.310 19.451 1.00 94.62 89 TYR A C 1
ATOM 757 O O . TYR A 1 89 ? -11.577 -18.871 18.450 1.00 94.62 89 TYR A O 1
ATOM 765 N N . ARG A 1 90 ? -10.428 -18.964 20.379 1.00 95.31 90 ARG A N 1
ATOM 766 C CA . ARG A 1 90 ? -10.242 -20.419 20.361 1.00 95.31 90 ARG A CA 1
ATOM 767 C C . ARG A 1 90 ? -11.582 -21.133 20.538 1.00 95.31 90 ARG A C 1
ATOM 769 O O . ARG A 1 90 ? -11.941 -21.937 19.685 1.00 95.31 90 ARG A O 1
ATOM 776 N N . ALA A 1 91 ? -12.340 -20.772 21.568 1.00 96.44 91 ALA A N 1
ATOM 777 C CA . ALA A 1 91 ? -13.639 -21.373 21.853 1.00 96.44 91 ALA A CA 1
ATOM 778 C C . ALA A 1 91 ? -14.658 -21.140 20.719 1.00 96.44 91 ALA A C 1
ATOM 780 O O . ALA A 1 91 ? -15.437 -22.030 20.383 1.00 96.44 91 ALA A O 1
ATOM 781 N N . ASP A 1 92 ? -14.636 -19.967 20.083 1.00 94.75 92 ASP A N 1
ATOM 782 C CA . ASP A 1 92 ? -15.502 -19.677 18.935 1.00 94.75 92 ASP A CA 1
ATOM 783 C C . ASP A 1 92 ? -15.127 -20.519 17.706 1.00 94.75 92 ASP A C 1
ATOM 785 O O . ASP A 1 92 ? -16.011 -20.980 16.990 1.00 94.75 92 ASP A O 1
ATOM 789 N N . ARG A 1 93 ? -13.832 -20.798 17.487 1.00 92.94 93 ARG A N 1
ATOM 790 C CA . ARG A 1 93 ? -13.365 -21.701 16.415 1.00 92.94 93 ARG A CA 1
ATOM 791 C C . ARG A 1 93 ? -13.725 -23.166 16.660 1.00 92.94 93 ARG A C 1
ATOM 793 O O . ARG A 1 93 ? -13.934 -23.902 15.696 1.00 92.94 93 ARG A O 1
ATOM 800 N N . GLU A 1 94 ? -13.761 -23.593 17.919 1.00 94.00 94 GLU A N 1
ATOM 801 C CA . GLU A 1 94 ? -14.167 -24.951 18.306 1.00 94.00 94 GLU A CA 1
ATOM 802 C C . GLU A 1 94 ? -15.663 -25.176 18.071 1.00 94.00 94 GLU A C 1
ATOM 804 O O . GLU A 1 94 ? -16.056 -26.238 17.595 1.00 94.00 94 GLU A O 1
ATOM 809 N N . ARG A 1 95 ? -16.488 -24.154 18.330 1.00 94.75 95 ARG A N 1
ATOM 810 C CA . ARG A 1 95 ? -17.937 -24.182 18.073 1.00 94.75 95 ARG A CA 1
ATOM 811 C C . ARG A 1 95 ? -18.322 -23.927 16.611 1.00 94.75 95 ARG A C 1
ATOM 813 O O . ARG A 1 95 ? -19.478 -24.122 16.254 1.00 94.75 95 ARG A O 1
ATOM 820 N N . GLU A 1 96 ? -17.376 -23.489 15.781 1.00 95.75 96 GLU A N 1
ATOM 821 C CA . GLU A 1 96 ? -17.594 -23.133 14.375 1.00 95.75 96 GLU A CA 1
ATOM 822 C C . GLU A 1 96 ? -18.102 -24.343 13.571 1.00 95.75 96 GLU A C 1
ATOM 824 O O . GLU A 1 96 ? -17.476 -25.413 13.541 1.00 95.75 96 GLU A O 1
ATOM 829 N N . SER A 1 97 ? -19.217 -24.164 12.861 1.00 97.00 97 SER A N 1
ATOM 830 C CA . SER A 1 97 ? -19.704 -25.165 11.909 1.00 97.00 97 SER A CA 1
ATOM 831 C C . SER A 1 97 ? -18.750 -25.309 10.712 1.00 97.00 97 SER A C 1
ATOM 833 O O . SER A 1 97 ? -17.881 -24.470 10.459 1.00 97.00 97 SER A O 1
ATOM 835 N N . SER A 1 98 ? -18.892 -26.382 9.929 1.00 95.69 98 SER A N 1
ATOM 836 C CA . SER A 1 98 ? -18.078 -26.578 8.718 1.00 95.69 98 SER A CA 1
ATOM 837 C C . SER A 1 98 ? -18.246 -25.440 7.703 1.00 95.69 98 SER A C 1
ATOM 839 O O . SER A 1 98 ? -17.260 -25.004 7.107 1.00 95.69 98 SER A O 1
ATOM 841 N N . VAL A 1 99 ? -19.471 -24.930 7.551 1.00 96.69 99 VAL A N 1
ATOM 842 C CA . VAL A 1 99 ? -19.811 -23.844 6.621 1.00 96.69 99 VAL A CA 1
ATOM 843 C C . VAL A 1 99 ? -19.178 -22.527 7.065 1.00 96.69 99 VAL A C 1
ATOM 845 O O . VAL A 1 99 ? -18.503 -21.871 6.272 1.00 96.69 99 VAL A O 1
ATOM 848 N N . GLU A 1 100 ? -19.329 -22.153 8.338 1.00 95.75 100 GLU A N 1
ATOM 849 C CA . GLU A 1 100 ? -18.721 -20.932 8.888 1.00 95.75 100 GLU A CA 1
ATOM 850 C C . GLU A 1 100 ? -17.193 -20.961 8.762 1.00 95.75 100 GLU A C 1
ATOM 852 O O . GLU A 1 100 ? -16.579 -19.973 8.341 1.00 95.75 100 GLU A O 1
ATOM 857 N N . ARG A 1 101 ? -16.590 -22.132 9.009 1.00 95.81 101 ARG A N 1
ATOM 858 C CA . ARG A 1 101 ? -15.148 -22.352 8.869 1.00 95.81 101 ARG A CA 1
ATOM 859 C C . ARG A 1 101 ? -14.660 -22.124 7.447 1.00 95.81 101 ARG A C 1
ATOM 861 O O . ARG A 1 101 ? -13.594 -21.525 7.268 1.00 95.81 101 ARG A O 1
ATOM 868 N N . GLU A 1 102 ? -15.409 -22.573 6.442 1.00 96.44 102 GLU A N 1
ATOM 869 C CA . GLU A 1 102 ? -15.044 -22.335 5.044 1.00 96.44 102 GLU A CA 1
ATOM 870 C C . GLU A 1 102 ? -15.223 -20.866 4.655 1.00 96.44 102 GLU A C 1
ATOM 872 O O . GLU A 1 102 ? -14.330 -20.298 4.029 1.00 96.44 102 GLU A O 1
ATOM 877 N N . VAL A 1 103 ? -16.287 -20.196 5.112 1.00 96.38 103 VAL A N 1
ATOM 878 C CA . VAL A 1 103 ? -16.467 -18.749 4.891 1.00 96.38 103 VAL A CA 1
ATOM 879 C C . VAL A 1 103 ? -15.290 -17.959 5.468 1.00 96.38 103 VAL A C 1
ATOM 881 O O . VAL A 1 103 ? -14.737 -17.077 4.803 1.00 96.38 103 VAL A O 1
ATOM 884 N N . ARG A 1 104 ? -14.859 -18.280 6.694 1.00 94.75 104 ARG A N 1
ATOM 885 C CA . ARG A 1 104 ? -13.700 -17.637 7.324 1.00 94.75 104 ARG A CA 1
ATOM 886 C C . ARG A 1 104 ? -12.410 -17.903 6.546 1.00 94.75 104 ARG A C 1
ATOM 888 O O . ARG A 1 104 ? -11.653 -16.962 6.312 1.00 94.75 104 ARG A O 1
ATOM 895 N N . ARG A 1 105 ? -12.154 -19.152 6.135 1.00 95.31 105 ARG A N 1
ATOM 896 C CA . ARG A 1 105 ? -10.975 -19.517 5.326 1.00 95.31 105 ARG A CA 1
ATOM 897 C C . ARG A 1 105 ? -10.985 -18.833 3.959 1.00 95.31 105 ARG A C 1
ATOM 899 O O . ARG A 1 105 ? -9.943 -18.340 3.545 1.00 95.31 105 ARG A O 1
ATOM 906 N N . SER A 1 106 ? -12.134 -18.741 3.291 1.00 96.50 106 SER A N 1
ATOM 907 C CA . SER A 1 106 ? -12.272 -18.025 2.017 1.00 96.50 106 SER A CA 1
ATOM 908 C C . SER A 1 106 ? -11.925 -16.547 2.173 1.00 96.50 106 SER A C 1
ATOM 910 O O . SER A 1 106 ? -11.073 -16.040 1.449 1.00 96.50 106 SER A O 1
ATOM 912 N N . ARG A 1 107 ? -12.490 -15.872 3.184 1.00 96.25 107 ARG A N 1
ATOM 913 C CA . ARG A 1 107 ? -12.176 -14.462 3.480 1.00 96.25 107 ARG A CA 1
ATOM 914 C C . ARG A 1 107 ? -10.690 -14.238 3.765 1.00 96.25 107 ARG A C 1
ATOM 916 O O . ARG A 1 107 ? -10.140 -13.204 3.392 1.00 96.25 107 ARG A O 1
ATOM 923 N N . ASP A 1 108 ? -10.044 -15.187 4.434 1.00 94.94 108 ASP A N 1
ATOM 924 C CA . ASP A 1 108 ? -8.610 -15.134 4.723 1.00 94.94 108 ASP A CA 1
ATOM 925 C C . ASP A 1 108 ? -7.761 -15.311 3.451 1.00 94.94 108 ASP A C 1
ATOM 927 O O . ASP A 1 108 ? -6.853 -14.514 3.196 1.00 94.94 108 ASP A O 1
ATOM 931 N N . ARG A 1 109 ? -8.121 -16.271 2.582 1.00 96.25 109 ARG A N 1
ATOM 932 C CA . ARG A 1 109 ? -7.511 -16.433 1.248 1.00 96.25 109 ARG A CA 1
ATOM 933 C C . ARG A 1 109 ? -7.648 -15.153 0.419 1.00 96.25 109 ARG A C 1
ATOM 935 O O . ARG A 1 109 ? -6.661 -14.712 -0.173 1.00 96.25 109 ARG A O 1
ATOM 942 N N . ASP A 1 110 ? -8.826 -14.531 0.414 1.00 96.06 110 ASP A N 1
ATOM 943 C CA . ASP A 1 110 ? -9.084 -13.282 -0.309 1.00 96.06 110 ASP A CA 1
ATOM 944 C C . ASP A 1 110 ? -8.249 -12.122 0.237 1.00 96.06 110 ASP A C 1
ATOM 946 O O . ASP A 1 110 ? -7.634 -11.380 -0.533 1.00 96.06 110 ASP A O 1
ATOM 950 N N . ARG A 1 111 ? -8.150 -11.993 1.566 1.00 94.62 111 ARG A N 1
ATOM 951 C CA . ARG A 1 111 ? -7.299 -10.983 2.208 1.00 94.62 111 ARG A CA 1
ATOM 952 C C . ARG A 1 111 ? -5.839 -11.151 1.797 1.00 94.62 111 ARG A C 1
ATOM 954 O O . ARG A 1 111 ? -5.213 -10.180 1.374 1.00 94.62 111 ARG A O 1
ATOM 961 N N . HIS A 1 112 ? -5.312 -12.371 1.876 1.00 94.44 112 HIS A N 1
ATOM 962 C CA . HIS A 1 112 ? -3.939 -12.659 1.470 1.00 94.44 112 HIS A CA 1
ATOM 963 C C . HIS A 1 112 ? -3.713 -12.443 -0.029 1.00 94.44 112 HIS A C 1
ATOM 965 O O . HIS A 1 112 ? -2.657 -11.949 -0.424 1.00 94.44 112 HIS A O 1
ATOM 971 N N . ARG A 1 113 ? -4.699 -12.755 -0.878 1.00 94.25 113 ARG A N 1
ATOM 972 C CA . ARG A 1 113 ? -4.650 -12.447 -2.312 1.00 94.25 113 ARG A CA 1
ATOM 973 C C . ARG A 1 113 ? -4.538 -10.941 -2.548 1.00 94.25 113 ARG A C 1
ATOM 975 O O . ARG A 1 113 ? -3.610 -10.524 -3.234 1.00 94.25 113 ARG A O 1
ATOM 982 N N . ILE A 1 114 ? -5.421 -10.140 -1.947 1.00 92.81 114 ILE A N 1
ATOM 983 C CA . ILE A 1 114 ? -5.422 -8.672 -2.082 1.00 92.81 114 ILE A CA 1
ATOM 984 C C . ILE A 1 114 ? -4.107 -8.074 -1.568 1.00 92.81 114 ILE A C 1
ATOM 986 O O . ILE A 1 114 ? -3.534 -7.180 -2.197 1.00 92.81 114 ILE A O 1
ATOM 990 N N . GLN A 1 115 ? -3.599 -8.575 -0.443 1.00 91.69 115 GLN A N 1
ATOM 991 C CA . GLN A 1 115 ? -2.324 -8.127 0.105 1.00 91.69 115 GLN A CA 1
ATOM 992 C C . GLN A 1 115 ? -1.170 -8.408 -0.861 1.00 91.69 115 GLN A C 1
ATOM 994 O O . GLN A 1 115 ? -0.446 -7.480 -1.215 1.00 91.69 115 GLN A O 1
ATOM 999 N N . ARG A 1 116 ? -1.051 -9.641 -1.372 1.00 89.69 116 ARG A N 1
ATOM 1000 C CA . ARG A 1 116 ? -0.015 -9.990 -2.357 1.00 89.69 116 ARG A CA 1
ATOM 1001 C C . ARG A 1 116 ? -0.111 -9.147 -3.624 1.00 89.69 116 ARG A C 1
ATOM 1003 O O . ARG A 1 116 ? 0.917 -8.721 -4.139 1.00 89.69 116 ARG A O 1
ATOM 1010 N N . THR A 1 117 ? -1.321 -8.862 -4.112 1.00 86.06 117 THR A N 1
ATOM 1011 C CA . THR A 1 117 ? -1.486 -7.978 -5.277 1.00 86.06 117 THR A CA 1
ATOM 1012 C C . THR A 1 117 ? -1.001 -6.560 -4.989 1.00 86.06 117 THR A C 1
ATOM 1014 O O . THR A 1 117 ? -0.282 -5.996 -5.806 1.00 86.06 117 THR A O 1
ATOM 1017 N N . ARG A 1 118 ? -1.309 -6.003 -3.809 1.00 84.38 118 ARG A N 1
ATOM 1018 C CA . ARG A 1 118 ? -0.844 -4.666 -3.409 1.00 84.38 118 ARG A CA 1
ATOM 1019 C C . ARG A 1 118 ? 0.669 -4.611 -3.256 1.00 84.38 118 ARG A C 1
ATOM 1021 O O . ARG A 1 118 ? 1.289 -3.686 -3.762 1.00 84.38 118 ARG A O 1
ATOM 1028 N N . GLU A 1 119 ? 1.259 -5.603 -2.599 1.00 83.12 119 GLU A N 1
ATOM 1029 C CA . GLU A 1 119 ? 2.711 -5.702 -2.429 1.00 83.12 119 GLU A CA 1
ATOM 1030 C C . GLU A 1 119 ? 3.425 -5.865 -3.775 1.00 83.12 119 GLU A C 1
ATOM 1032 O O . GLU A 1 119 ? 4.453 -5.235 -4.004 1.00 83.12 119 GLU A O 1
ATOM 1037 N N . SER A 1 120 ? 2.865 -6.653 -4.696 1.00 77.06 120 SER A N 1
ATOM 1038 C CA . SER A 1 120 ? 3.397 -6.794 -6.054 1.00 77.06 120 SER A CA 1
ATOM 1039 C C . SER A 1 120 ? 3.350 -5.473 -6.822 1.00 77.06 120 SER A C 1
ATOM 1041 O O . SER A 1 120 ? 4.351 -5.084 -7.419 1.00 77.06 120 SER A O 1
ATOM 1043 N N . SER A 1 121 ? 2.220 -4.761 -6.792 1.00 70.88 121 SER A N 1
ATOM 1044 C CA . SER A 1 121 ? 2.099 -3.447 -7.433 1.00 70.88 121 SER A CA 1
ATOM 1045 C C . SER A 1 121 ? 3.054 -2.426 -6.810 1.00 70.88 121 SER A C 1
ATOM 1047 O O . SER A 1 121 ? 3.743 -1.728 -7.545 1.00 70.88 121 SER A O 1
ATOM 1049 N N . ALA A 1 122 ? 3.168 -2.399 -5.479 1.00 69.50 122 ALA A N 1
ATOM 1050 C CA . ALA A 1 122 ? 4.082 -1.513 -4.761 1.00 69.50 122 ALA A CA 1
ATOM 1051 C C . ALA A 1 122 ? 5.559 -1.788 -5.097 1.00 69.50 122 ALA A C 1
ATOM 1053 O O . ALA A 1 122 ? 6.351 -0.857 -5.227 1.00 69.50 122 ALA A O 1
ATOM 1054 N N . ARG A 1 123 ? 5.945 -3.059 -5.280 1.00 66.31 123 ARG A N 1
ATOM 1055 C CA . ARG A 1 123 ? 7.303 -3.422 -5.718 1.00 66.31 123 ARG A CA 1
ATOM 1056 C C . ARG A 1 123 ? 7.617 -2.867 -7.103 1.00 66.31 123 ARG A C 1
ATOM 1058 O O . ARG A 1 123 ? 8.698 -2.323 -7.288 1.00 66.31 123 ARG A O 1
ATOM 1065 N N . VAL A 1 124 ? 6.682 -2.969 -8.049 1.00 65.19 124 VAL A N 1
ATOM 1066 C CA . VAL A 1 124 ? 6.870 -2.447 -9.413 1.00 65.19 124 VAL A CA 1
ATOM 1067 C C . VAL A 1 124 ? 6.954 -0.919 -9.409 1.00 65.19 124 VAL A C 1
ATOM 1069 O O . VAL A 1 124 ? 7.861 -0.366 -10.028 1.00 65.19 124 VAL A O 1
ATOM 1072 N N . THR A 1 125 ? 6.068 -0.233 -8.678 1.00 62.38 125 THR A N 1
ATOM 1073 C CA . THR A 1 125 ? 6.079 1.238 -8.604 1.00 62.38 125 THR A CA 1
ATOM 1074 C C . THR A 1 125 ? 7.346 1.765 -7.936 1.00 62.38 125 THR A C 1
ATOM 1076 O O . THR A 1 125 ? 7.979 2.671 -8.468 1.00 62.38 125 THR A O 1
ATOM 1079 N N . ASN A 1 126 ? 7.782 1.156 -6.830 1.00 61.97 126 ASN A N 1
ATOM 1080 C CA . ASN A 1 126 ? 9.004 1.572 -6.134 1.00 61.97 126 ASN A CA 1
ATOM 1081 C C . ASN A 1 126 ? 10.269 1.298 -6.967 1.00 61.97 126 ASN A C 1
ATOM 1083 O O . ASN A 1 126 ? 11.273 1.988 -6.817 1.00 61.97 126 ASN A O 1
ATOM 1087 N N . SER A 1 127 ? 10.219 0.324 -7.879 1.00 64.50 127 SER A N 1
ATOM 1088 C CA . SER A 1 127 ? 11.344 -0.030 -8.746 1.00 64.50 127 SER A CA 1
ATOM 1089 C C . SER A 1 127 ? 11.726 1.060 -9.748 1.00 64.50 127 SER A C 1
ATOM 1091 O O . SER A 1 127 ? 12.912 1.229 -10.021 1.00 64.50 127 SER A O 1
ATOM 1093 N N . TRP A 1 128 ? 10.744 1.777 -10.305 1.00 65.56 128 TRP A N 1
ATOM 1094 C CA . TRP A 1 128 ? 10.993 2.893 -11.229 1.00 65.56 128 TRP A CA 1
ATOM 1095 C C . TRP A 1 128 ? 11.400 4.164 -10.477 1.00 65.56 128 TRP A C 1
ATOM 1097 O O . TRP A 1 128 ? 12.309 4.861 -10.917 1.00 65.56 128 TRP A O 1
ATOM 1107 N N . VAL A 1 129 ? 10.790 4.412 -9.310 1.00 63.12 129 VAL A N 1
ATOM 1108 C CA . VAL A 1 129 ? 11.125 5.547 -8.428 1.00 63.12 129 VAL A CA 1
ATOM 1109 C C . VAL A 1 129 ? 12.598 5.506 -8.008 1.00 63.12 129 VAL A C 1
ATOM 1111 O O . VAL A 1 129 ? 13.279 6.522 -8.041 1.00 63.12 129 VAL A O 1
ATOM 1114 N N . ASN A 1 130 ? 13.143 4.321 -7.723 1.00 66.00 130 ASN A N 1
ATOM 1115 C CA . ASN A 1 130 ? 14.560 4.165 -7.370 1.00 66.00 130 ASN A CA 1
ATOM 1116 C C . ASN A 1 130 ? 15.543 4.436 -8.527 1.00 66.00 130 ASN A C 1
ATOM 1118 O O . ASN A 1 130 ? 16.752 4.405 -8.313 1.00 66.00 130 ASN A O 1
ATOM 1122 N N . LYS A 1 131 ? 15.052 4.667 -9.749 1.00 71.31 131 LYS A N 1
ATOM 1123 C CA . LYS A 1 131 ? 15.867 4.948 -10.944 1.00 71.31 131 LYS A CA 1
ATOM 1124 C C . LYS A 1 131 ? 15.581 6.297 -11.570 1.00 71.31 131 LYS A C 1
ATOM 1126 O O . LYS A 1 131 ? 16.077 6.615 -12.655 1.00 71.31 131 LYS A O 1
ATOM 1131 N N . GLU A 1 132 ? 14.759 7.086 -10.898 1.00 71.12 132 GLU A N 1
ATOM 1132 C CA . GLU A 1 132 ? 14.485 8.444 -11.305 1.00 71.12 132 GLU A CA 1
ATOM 1133 C C . GLU A 1 132 ? 15.816 9.209 -11.390 1.00 71.12 132 GLU A C 1
ATOM 1135 O O . GLU A 1 132 ? 16.646 9.162 -10.483 1.00 71.12 132 GLU A O 1
ATOM 1140 N N . ASN A 1 133 ? 16.063 9.855 -12.530 1.00 74.88 133 ASN A N 1
ATOM 1141 C CA . ASN A 1 133 ? 17.302 10.578 -12.842 1.00 74.88 133 ASN A CA 1
ATOM 1142 C C . ASN A 1 133 ? 18.593 9.744 -12.964 1.00 74.88 133 ASN A C 1
ATOM 1144 O O . ASN A 1 133 ? 19.665 10.340 -13.079 1.00 74.88 133 ASN A O 1
ATOM 1148 N N . SER A 1 134 ? 18.540 8.408 -13.050 1.00 75.19 134 SER A N 1
ATOM 1149 C CA . SER A 1 134 ? 19.750 7.600 -13.314 1.00 75.19 134 SER A CA 1
ATOM 1150 C C . SER A 1 134 ? 20.451 7.953 -14.637 1.00 75.19 134 SER A C 1
ATOM 1152 O O . SER A 1 134 ? 21.645 7.719 -14.777 1.00 75.19 134 SER A O 1
ATOM 1154 N N . ALA A 1 135 ? 19.740 8.551 -15.601 1.00 72.81 135 ALA A N 1
ATOM 1155 C CA . ALA A 1 135 ? 20.340 9.066 -16.835 1.00 72.81 135 ALA A CA 1
ATOM 1156 C C . ALA A 1 135 ? 21.230 10.305 -16.611 1.00 72.81 135 ALA A C 1
ATOM 1158 O O . ALA A 1 135 ? 22.154 10.540 -17.384 1.00 72.81 135 ALA A O 1
ATOM 1159 N N . MET A 1 136 ? 20.951 11.093 -15.568 1.00 81.50 136 MET A N 1
ATOM 1160 C CA . MET A 1 136 ? 21.692 12.316 -15.235 1.00 81.50 136 MET A CA 1
ATOM 1161 C C . MET A 1 136 ? 22.778 12.059 -14.185 1.00 81.50 136 MET A C 1
ATOM 1163 O O . MET A 1 136 ? 23.840 12.670 -14.240 1.00 81.50 136 MET A O 1
ATOM 1167 N N . ASN A 1 137 ? 22.526 11.128 -13.261 1.00 82.38 137 ASN A N 1
ATOM 1168 C CA . ASN A 1 137 ? 23.453 10.711 -12.212 1.00 82.38 137 ASN A CA 1
ATOM 1169 C C . ASN A 1 137 ? 23.811 9.236 -12.413 1.00 82.38 137 ASN A C 1
ATOM 1171 O O . ASN A 1 137 ? 23.242 8.355 -11.768 1.00 82.38 137 ASN A O 1
ATOM 1175 N N . TYR A 1 138 ? 24.718 8.978 -13.354 1.00 82.12 138 TYR A N 1
ATOM 1176 C CA . TYR A 1 138 ? 25.170 7.623 -13.657 1.00 82.12 138 TYR A CA 1
ATOM 1177 C C . TYR A 1 138 ? 25.971 7.038 -12.487 1.00 82.12 138 TYR A C 1
ATOM 1179 O O . TYR A 1 138 ? 26.977 7.619 -12.079 1.00 82.12 138 TYR A O 1
ATOM 1187 N N . ASP A 1 139 ? 25.557 5.869 -11.992 1.00 80.44 139 ASP A N 1
ATOM 1188 C CA . ASP A 1 139 ? 26.292 5.097 -10.989 1.00 80.44 139 ASP A CA 1
ATOM 1189 C C . ASP A 1 139 ? 26.938 3.859 -11.645 1.00 80.44 139 ASP A C 1
ATOM 1191 O O . ASP A 1 139 ? 26.235 2.899 -11.974 1.00 80.44 139 ASP A O 1
ATOM 1195 N N . PRO A 1 140 ? 28.274 3.832 -11.828 1.00 83.50 140 PRO A N 1
ATOM 1196 C CA . PRO A 1 140 ? 28.971 2.704 -12.447 1.00 83.50 140 PRO A CA 1
ATOM 1197 C C . PRO A 1 140 ? 28.848 1.372 -11.692 1.00 83.50 140 PRO A C 1
ATOM 1199 O O . PRO A 1 140 ? 29.181 0.334 -12.261 1.00 83.50 140 PRO A O 1
ATOM 1202 N N . SER A 1 141 ? 28.426 1.381 -10.422 1.00 82.81 141 SER A N 1
ATOM 1203 C CA . SER A 1 141 ? 28.263 0.163 -9.617 1.00 82.81 141 SER A CA 1
ATOM 1204 C C . SER A 1 141 ? 26.985 -0.617 -9.949 1.00 82.81 141 SER A C 1
ATOM 1206 O O . SER A 1 141 ? 26.867 -1.796 -9.605 1.00 82.81 141 SER A O 1
ATOM 1208 N N . ILE A 1 142 ? 26.037 0.012 -10.649 1.00 78.44 142 ILE A N 1
ATOM 1209 C CA . ILE A 1 142 ? 24.769 -0.599 -11.042 1.00 78.44 142 ILE A CA 1
ATOM 1210 C C . ILE A 1 142 ? 24.937 -1.286 -12.403 1.00 78.44 142 ILE A C 1
ATOM 1212 O O . ILE A 1 142 ? 25.262 -0.648 -13.405 1.00 78.44 142 ILE A O 1
ATOM 1216 N N . SER A 1 143 ? 24.644 -2.591 -12.480 1.00 81.94 143 SER A N 1
ATOM 1217 C CA . SER A 1 143 ? 24.567 -3.293 -13.772 1.00 81.94 143 SER A CA 1
ATOM 1218 C C . SER A 1 143 ? 23.265 -2.946 -14.501 1.00 81.94 143 SER A C 1
ATOM 1220 O O . SER A 1 143 ? 22.297 -3.706 -14.490 1.00 81.94 143 SER A O 1
ATOM 1222 N N . TYR A 1 144 ? 23.228 -1.782 -15.157 1.00 77.88 144 TYR A N 1
ATOM 1223 C CA . TYR A 1 144 ? 22.060 -1.336 -15.931 1.00 77.88 144 TYR A CA 1
ATOM 1224 C C . TYR A 1 144 ? 21.708 -2.278 -17.089 1.00 77.88 144 TYR A C 1
ATOM 1226 O O . TYR A 1 144 ? 20.544 -2.368 -17.476 1.00 77.88 144 TYR A O 1
ATOM 1234 N N . LYS A 1 145 ? 22.704 -2.983 -17.640 1.00 76.62 145 LYS A N 1
ATOM 1235 C CA . LYS A 1 145 ? 22.533 -3.900 -18.775 1.00 76.62 145 LYS A CA 1
ATOM 1236 C C . LYS A 1 145 ? 21.656 -5.102 -18.426 1.00 76.62 145 LYS A C 1
ATOM 1238 O O . LYS A 1 145 ? 20.846 -5.516 -19.250 1.00 76.62 145 LYS A O 1
ATOM 1243 N N . ASP A 1 146 ? 21.816 -5.641 -17.221 1.00 79.81 146 ASP A N 1
ATOM 1244 C CA . ASP A 1 146 ? 21.105 -6.847 -16.774 1.00 79.81 146 ASP A CA 1
ATOM 1245 C C . ASP A 1 146 ? 19.783 -6.513 -16.073 1.00 79.81 146 ASP A C 1
ATOM 1247 O O . ASP A 1 146 ? 19.071 -7.387 -15.567 1.00 79.81 146 ASP A O 1
ATOM 1251 N N . ASP A 1 147 ? 19.443 -5.229 -16.018 1.00 77.62 147 ASP A N 1
ATOM 1252 C CA . ASP A 1 147 ? 18.327 -4.768 -15.235 1.00 77.62 147 ASP A CA 1
ATOM 1253 C C . ASP A 1 147 ? 16.999 -4.905 -15.986 1.00 77.62 147 ASP A C 1
ATOM 1255 O O . ASP A 1 147 ? 16.754 -4.290 -17.031 1.00 77.62 147 ASP A O 1
ATOM 1259 N N . ARG A 1 148 ? 16.089 -5.688 -15.398 1.00 74.25 148 ARG A N 1
ATOM 1260 C CA . ARG A 1 148 ? 14.769 -5.992 -15.966 1.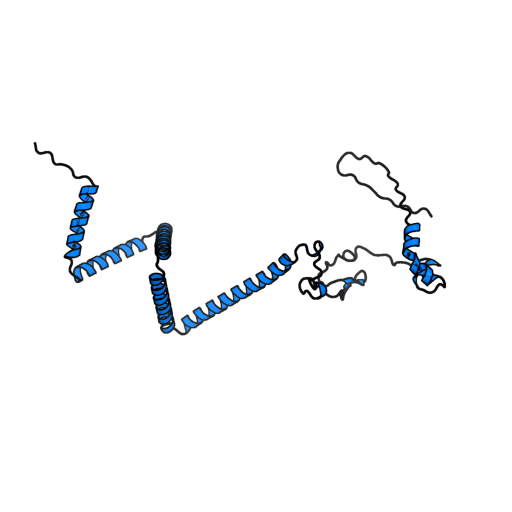00 74.25 148 ARG A CA 1
ATOM 1261 C C . ARG A 1 148 ? 13.901 -4.757 -16.197 1.00 74.25 148 ARG A C 1
ATOM 1263 O O . ARG A 1 148 ? 13.013 -4.810 -17.036 1.00 74.25 148 ARG A O 1
ATOM 1270 N N . ILE A 1 149 ? 14.130 -3.667 -15.466 1.00 76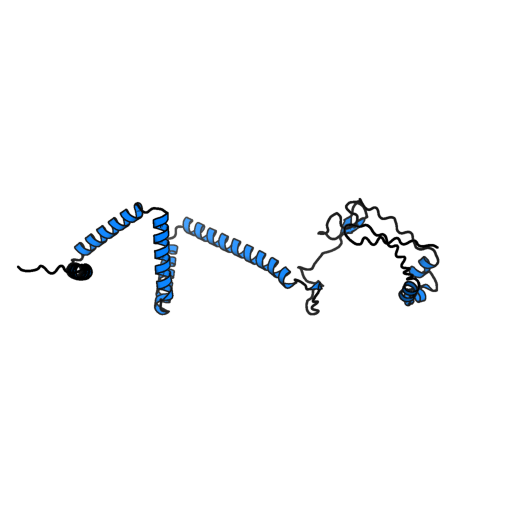.12 149 ILE A N 1
ATOM 1271 C CA . ILE A 1 149 ? 13.322 -2.440 -15.575 1.00 76.12 149 ILE A CA 1
ATOM 1272 C C . ILE A 1 149 ? 13.801 -1.562 -16.739 1.00 76.12 149 ILE A C 1
ATOM 1274 O O . ILE A 1 149 ? 13.002 -0.836 -17.317 1.00 76.12 149 ILE A O 1
ATOM 1278 N N . VAL A 1 150 ? 15.094 -1.620 -17.080 1.00 74.75 150 VAL A N 1
ATOM 1279 C CA . VAL A 1 150 ? 15.724 -0.800 -18.142 1.00 74.75 150 VAL A CA 1
ATOM 1280 C C . VAL A 1 150 ? 15.821 -1.575 -19.466 1.00 74.75 150 VAL A C 1
ATOM 1282 O O . VAL A 1 150 ? 16.215 -1.038 -20.495 1.00 74.75 150 VAL A O 1
ATOM 1285 N N . SER A 1 151 ? 15.426 -2.847 -19.470 1.00 76.75 151 SER A N 1
ATOM 1286 C CA . SER A 1 151 ? 15.463 -3.714 -20.646 1.00 76.75 151 SER A CA 1
ATOM 1287 C C . SER A 1 151 ? 14.445 -3.279 -21.716 1.00 76.75 151 SER A C 1
ATOM 1289 O O . SER A 1 151 ? 13.268 -3.610 -21.622 1.00 76.75 151 SER A O 1
ATOM 1291 N N . ILE A 1 152 ? 14.909 -2.588 -22.767 1.00 77.50 152 ILE A N 1
ATOM 1292 C CA . ILE A 1 152 ? 14.101 -2.134 -23.928 1.00 77.50 152 ILE A CA 1
ATOM 1293 C C . ILE A 1 152 ? 13.766 -3.302 -24.892 1.00 77.50 152 ILE A C 1
ATOM 1295 O O . ILE A 1 152 ? 12.829 -3.238 -25.688 1.00 77.50 152 ILE A O 1
ATOM 1299 N N . GLY A 1 153 ? 14.500 -4.417 -24.796 1.00 82.94 153 GLY A N 1
ATOM 1300 C CA . GLY A 1 153 ? 14.316 -5.607 -25.633 1.00 82.94 153 GLY A CA 1
ATOM 1301 C C . GLY A 1 153 ? 15.084 -5.555 -26.960 1.00 82.94 153 GLY A C 1
ATOM 1302 O O . GLY A 1 153 ? 15.973 -4.729 -27.147 1.00 82.94 153 GLY A O 1
ATOM 1303 N N . THR A 1 154 ? 14.782 -6.478 -27.879 1.00 85.44 154 THR A N 1
ATOM 1304 C CA . THR A 1 154 ? 15.438 -6.568 -29.196 1.00 85.44 154 THR A CA 1
ATOM 1305 C C . THR A 1 154 ? 14.658 -5.823 -30.279 1.00 85.44 154 THR A C 1
ATOM 1307 O O . THR A 1 154 ? 13.426 -5.886 -30.338 1.00 85.44 154 THR A O 1
ATOM 1310 N N . MET A 1 155 ? 15.391 -5.163 -31.179 1.00 87.44 155 MET A N 1
ATOM 1311 C CA . MET A 1 155 ? 14.848 -4.415 -32.315 1.00 87.44 155 MET A CA 1
ATOM 1312 C C . MET A 1 155 ? 14.423 -5.384 -33.434 1.00 87.44 155 MET A C 1
ATOM 1314 O O . MET A 1 155 ? 15.148 -5.617 -34.396 1.00 87.44 155 MET A O 1
ATOM 1318 N N . SER A 1 156 ? 13.281 -6.041 -33.235 1.00 90.00 156 SER A N 1
ATOM 1319 C CA . SER A 1 156 ? 12.810 -7.187 -34.032 1.00 90.00 156 SER A CA 1
ATOM 1320 C C . SER A 1 156 ? 11.561 -6.893 -34.864 1.00 90.00 156 SER A C 1
ATOM 1322 O O . SER A 1 156 ? 11.177 -7.704 -35.703 1.00 90.00 156 SER A O 1
ATOM 1324 N N . VAL A 1 157 ? 10.916 -5.746 -34.650 1.00 89.12 157 VAL A N 1
ATOM 1325 C CA . VAL A 1 157 ? 9.676 -5.390 -35.344 1.00 89.12 157 VAL A CA 1
ATOM 1326 C C . VAL A 1 157 ? 10.024 -4.624 -36.615 1.00 89.12 157 VAL A C 1
ATOM 1328 O O . VAL A 1 157 ? 10.501 -3.499 -36.547 1.00 89.12 157 VAL A O 1
ATOM 1331 N N . VAL A 1 158 ? 9.789 -5.210 -37.786 1.00 91.31 158 VAL A N 1
ATOM 1332 C CA . VAL A 1 158 ? 10.034 -4.539 -39.072 1.00 91.31 158 VAL A CA 1
ATOM 1333 C C . VAL A 1 158 ? 8.862 -3.614 -39.405 1.00 91.31 158 VAL A C 1
ATOM 1335 O O . VAL A 1 158 ? 7.698 -4.000 -39.309 1.00 91.31 158 VAL A O 1
ATOM 1338 N N . CYS A 1 159 ? 9.147 -2.377 -39.804 1.00 90.06 159 CYS A N 1
ATOM 1339 C CA . CYS A 1 159 ? 8.133 -1.460 -40.304 1.00 90.06 159 CYS A CA 1
ATOM 1340 C C . CYS A 1 159 ? 7.672 -1.846 -41.713 1.00 90.06 159 CYS A C 1
ATOM 1342 O O . CYS A 1 159 ? 8.489 -1.910 -42.620 1.00 90.06 159 CYS A O 1
ATOM 1344 N N . GLU A 1 160 ? 6.364 -1.942 -41.936 1.00 89.25 160 GLU A N 1
ATOM 1345 C CA . GLU A 1 160 ? 5.796 -2.259 -43.258 1.00 89.25 160 GLU A CA 1
ATOM 1346 C C . GLU A 1 160 ? 6.144 -1.214 -44.335 1.00 89.25 160 GLU A C 1
ATOM 1348 O O . GLU A 1 160 ? 6.405 -1.565 -45.478 1.00 89.25 160 GLU A O 1
ATOM 1353 N N . TYR A 1 161 ? 6.183 0.073 -43.972 1.00 88.06 161 TYR A N 1
ATOM 1354 C CA . TYR A 1 161 ? 6.367 1.165 -44.940 1.00 88.06 161 TYR A CA 1
ATOM 1355 C C . TYR A 1 161 ? 7.823 1.464 -45.320 1.00 88.06 161 TYR A C 1
ATOM 1357 O O . TYR A 1 161 ? 8.100 1.760 -46.476 1.00 88.06 161 TYR A O 1
ATOM 1365 N N . CYS A 1 162 ? 8.745 1.463 -44.352 1.00 86.31 162 CYS A N 1
ATOM 1366 C CA . CYS A 1 162 ? 10.144 1.858 -44.574 1.00 86.31 162 CYS A CA 1
ATOM 1367 C C . CYS A 1 162 ? 11.157 0.767 -44.217 1.00 86.31 162 CYS A C 1
ATOM 1369 O O . CYS A 1 162 ? 12.353 1.038 -44.215 1.00 86.31 162 CYS A O 1
ATOM 1371 N N . LEU A 1 163 ? 10.691 -0.433 -43.847 1.00 87.56 163 LEU A N 1
ATOM 1372 C CA . LEU A 1 163 ? 11.516 -1.583 -43.454 1.00 87.56 163 LEU A CA 1
ATOM 1373 C C . LEU A 1 163 ? 12.457 -1.339 -42.262 1.00 87.56 163 LEU A C 1
ATOM 1375 O O . LEU A 1 163 ? 13.248 -2.208 -41.907 1.00 87.56 163 LEU A O 1
ATOM 1379 N N . ALA A 1 164 ? 12.339 -0.191 -41.589 1.00 89.00 164 ALA A N 1
ATOM 1380 C CA . ALA A 1 164 ? 13.101 0.102 -40.386 1.00 89.00 164 ALA A CA 1
ATOM 1381 C C . ALA A 1 164 ? 12.742 -0.886 -39.269 1.00 89.00 164 ALA A C 1
ATOM 1383 O O . ALA A 1 164 ? 11.563 -1.161 -39.027 1.00 89.00 164 ALA A O 1
ATOM 1384 N N . LEU A 1 165 ? 13.759 -1.383 -38.575 1.00 90.69 165 LEU A N 1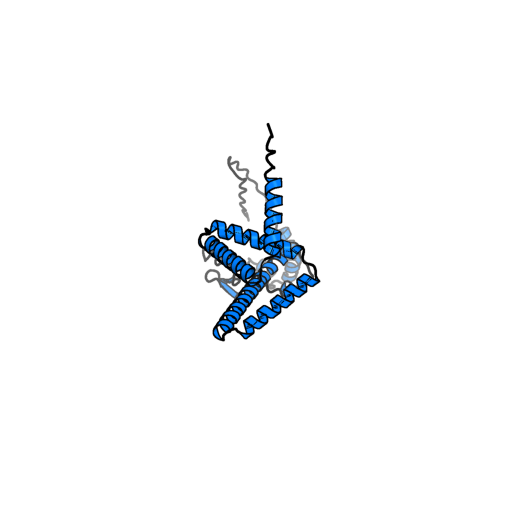
ATOM 1385 C CA . LEU A 1 165 ? 13.596 -2.195 -37.376 1.00 90.69 165 LEU A CA 1
ATOM 1386 C C . LEU A 1 165 ? 13.177 -1.302 -36.196 1.00 90.69 165 LEU A C 1
ATOM 1388 O O . LEU A 1 165 ? 13.676 -0.190 -36.044 1.00 90.69 165 LEU A O 1
ATOM 1392 N N . LYS A 1 166 ? 12.259 -1.803 -35.372 1.00 89.56 166 LYS A N 1
ATOM 1393 C CA . LYS A 1 166 ? 11.660 -1.135 -34.211 1.00 89.56 166 LYS A CA 1
ATOM 1394 C C . LYS A 1 166 ? 11.726 -2.014 -32.972 1.00 89.56 166 LYS A C 1
ATOM 1396 O O . LYS A 1 166 ? 11.784 -3.249 -33.066 1.00 89.56 166 LYS A O 1
ATOM 1401 N N . PHE A 1 167 ? 11.638 -1.378 -31.810 1.00 90.00 167 PHE A N 1
ATOM 1402 C CA . PHE A 1 167 ? 11.359 -2.071 -30.552 1.00 90.00 167 PHE A CA 1
ATOM 1403 C C . PHE A 1 167 ? 9.856 -2.355 -30.403 1.00 90.00 167 PHE A C 1
ATOM 1405 O O . PHE A 1 167 ? 9.018 -1.731 -31.052 1.00 90.00 167 PHE A O 1
ATOM 1412 N N . LYS A 1 168 ? 9.500 -3.324 -29.550 1.00 85.94 168 LYS A N 1
ATOM 1413 C CA . LYS A 1 168 ? 8.109 -3.793 -29.395 1.00 85.94 168 LYS A CA 1
ATOM 1414 C C . LYS A 1 168 ? 7.152 -2.711 -28.887 1.00 85.94 168 LYS A C 1
ATOM 1416 O O . LYS A 1 168 ? 6.021 -2.649 -29.356 1.00 85.94 168 LYS A O 1
ATOM 1421 N N . ASP A 1 169 ? 7.626 -1.864 -27.977 1.00 85.06 169 ASP A N 1
ATOM 1422 C CA . ASP A 1 169 ? 6.818 -0.827 -27.322 1.00 85.06 169 ASP A CA 1
ATOM 1423 C C . ASP A 1 169 ? 6.956 0.557 -27.984 1.00 85.06 169 ASP A C 1
ATOM 1425 O O . ASP A 1 169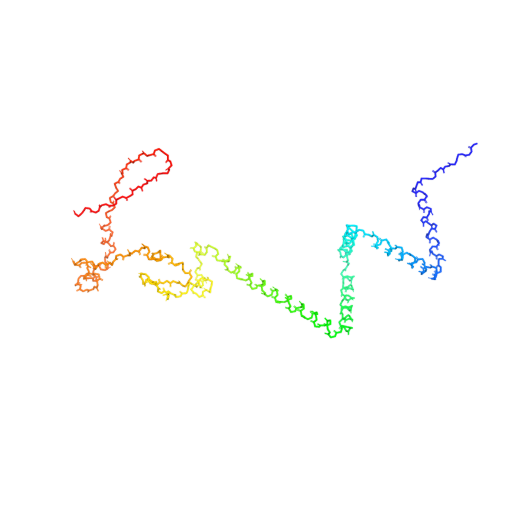 ? 6.429 1.553 -27.486 1.00 85.06 169 ASP A O 1
ATOM 1429 N N . GLU A 1 170 ? 7.650 0.652 -29.123 1.00 88.31 170 GLU A N 1
ATOM 1430 C CA . GLU A 1 170 ? 7.735 1.904 -29.872 1.00 88.31 170 GLU A CA 1
ATOM 1431 C C . GLU A 1 170 ? 6.413 2.254 -30.555 1.00 88.31 170 GLU A C 1
ATOM 1433 O O . GLU A 1 170 ? 5.700 1.411 -31.106 1.00 88.31 170 GLU A O 1
ATOM 1438 N N . SER A 1 171 ? 6.101 3.551 -30.589 1.00 88.19 171 SER A N 1
ATOM 1439 C CA . SER A 1 171 ? 4.908 4.014 -31.288 1.00 88.19 171 SER A CA 1
ATOM 1440 C C . SER A 1 171 ? 5.012 3.742 -32.795 1.00 88.19 171 SER A C 1
ATOM 1442 O O . SER A 1 171 ? 6.069 3.880 -33.419 1.00 88.19 171 SER A O 1
ATOM 1444 N N . LYS A 1 172 ? 3.875 3.413 -33.425 1.00 81.75 172 LYS A N 1
ATOM 1445 C CA . LYS A 1 172 ? 3.806 3.099 -34.866 1.00 81.75 172 LYS A CA 1
ATOM 1446 C C . LYS A 1 172 ? 4.407 4.203 -35.753 1.00 81.75 172 LYS A C 1
ATOM 1448 O O . LYS A 1 172 ? 4.869 3.905 -36.854 1.00 81.75 172 LYS A O 1
ATOM 1453 N N . GLY A 1 173 ? 4.407 5.449 -35.273 1.00 84.75 173 GLY A N 1
ATOM 1454 C CA . GLY A 1 173 ? 4.896 6.628 -35.980 1.00 84.75 173 GLY A CA 1
ATOM 1455 C C . GLY A 1 173 ? 6.391 6.933 -35.840 1.00 84.75 173 GLY A C 1
ATOM 1456 O O . GLY A 1 173 ? 6.851 7.790 -36.586 1.00 84.75 173 GLY A O 1
ATOM 1457 N N . MET A 1 174 ? 7.147 6.247 -34.969 1.00 87.12 174 MET A N 1
ATOM 1458 C CA . MET A 1 174 ? 8.544 6.616 -34.658 1.00 87.12 174 MET A CA 1
ATOM 1459 C C . MET A 1 174 ? 9.480 6.665 -35.873 1.00 87.12 174 MET A C 1
ATOM 1461 O O . MET A 1 174 ? 10.362 7.512 -35.919 1.00 87.12 174 MET A O 1
ATOM 1465 N N . CYS A 1 175 ? 9.303 5.780 -36.859 1.00 87.62 175 CYS A N 1
ATOM 1466 C CA . CYS A 1 175 ? 10.251 5.661 -37.973 1.00 87.62 175 CYS A CA 1
ATOM 1467 C C . CYS A 1 175 ? 9.854 6.437 -39.245 1.00 87.62 175 CYS A C 1
ATOM 1469 O O . CYS A 1 175 ? 10.717 6.968 -39.929 1.00 87.62 175 CYS A O 1
ATOM 1471 N N . CYS A 1 176 ? 8.567 6.482 -39.603 1.00 87.94 176 CYS A N 1
ATOM 1472 C CA . CYS A 1 176 ? 8.097 7.050 -40.877 1.00 87.94 176 CYS A CA 1
ATOM 1473 C C . CYS A 1 176 ? 6.726 7.727 -40.763 1.00 87.94 176 CYS A C 1
ATOM 1475 O O . CYS A 1 176 ? 6.065 7.963 -41.777 1.00 87.94 176 CYS A O 1
ATOM 1477 N N . LEU A 1 177 ? 6.257 7.985 -39.533 1.00 88.81 177 LEU A N 1
ATOM 1478 C CA . LEU A 1 177 ? 4.915 8.516 -39.276 1.00 88.81 177 LEU A CA 1
ATOM 1479 C C . LEU A 1 177 ? 3.824 7.706 -40.005 1.00 88.81 177 LEU A C 1
ATOM 1481 O O . LEU A 1 177 ? 2.918 8.280 -40.603 1.00 88.81 177 LEU A O 1
ATOM 1485 N N . GLN A 1 178 ? 3.930 6.369 -39.958 1.00 86.19 178 GLN A N 1
ATOM 1486 C CA . GLN A 1 178 ? 3.022 5.432 -40.641 1.00 86.19 178 GLN A CA 1
ATOM 1487 C C . GLN A 1 178 ? 2.994 5.608 -42.172 1.00 86.19 178 GLN A C 1
ATOM 1489 O O . GLN A 1 178 ? 1.931 5.649 -42.780 1.00 86.19 178 GLN A O 1
ATOM 1494 N N . GLY A 1 179 ? 4.165 5.754 -42.794 1.00 85.94 179 GLY A N 1
ATOM 1495 C CA . GLY A 1 179 ? 4.303 5.849 -44.251 1.00 85.94 179 GLY A CA 1
ATOM 1496 C C . GLY A 1 179 ? 4.114 7.255 -44.822 1.00 85.94 179 GLY A C 1
ATOM 1497 O O . GLY A 1 179 ? 4.227 7.437 -46.030 1.00 85.94 179 GLY A O 1
ATOM 1498 N N . LYS A 1 180 ? 3.874 8.264 -43.975 1.00 86.19 180 LYS A N 1
ATOM 1499 C CA . LYS A 1 180 ? 3.787 9.671 -44.404 1.00 86.19 180 LYS A CA 1
ATOM 1500 C C . LYS A 1 180 ? 5.136 10.241 -44.830 1.00 86.19 180 LYS A C 1
ATOM 1502 O O . LYS A 1 180 ? 5.182 11.137 -45.665 1.00 86.19 180 LYS A O 1
ATOM 1507 N N . VAL A 1 181 ? 6.222 9.744 -44.241 1.00 86.88 181 VAL A N 1
ATOM 1508 C CA . VAL A 1 181 ? 7.586 10.123 -44.616 1.00 86.88 181 VAL A CA 1
ATOM 1509 C C . VAL A 1 181 ? 8.158 9.024 -45.497 1.00 86.88 181 VAL A C 1
ATOM 1511 O O . VAL A 1 181 ? 8.420 7.918 -45.023 1.00 86.88 181 VAL A O 1
ATOM 1514 N N . LYS A 1 182 ? 8.356 9.343 -46.777 1.00 82.19 182 LYS A N 1
ATOM 1515 C CA . LYS A 1 182 ? 9.103 8.506 -47.713 1.00 82.19 182 LYS A CA 1
ATOM 1516 C C . LYS A 1 182 ? 10.549 8.992 -47.716 1.00 82.19 182 LYS A C 1
ATOM 1518 O O . LYS A 1 182 ? 10.817 10.102 -48.162 1.00 82.19 182 LYS A O 1
ATOM 1523 N N . LEU A 1 183 ? 11.451 8.191 -47.154 1.00 75.25 183 LEU A N 1
ATOM 1524 C CA . LEU A 1 183 ? 12.884 8.465 -47.228 1.00 75.25 183 LEU A CA 1
ATOM 1525 C C . LEU A 1 183 ? 13.366 8.092 -48.631 1.00 75.25 183 LEU A C 1
ATOM 1527 O O . LEU A 1 183 ? 13.054 7.006 -49.118 1.00 75.25 183 LEU A O 1
ATOM 1531 N N . GLU A 1 184 ? 14.077 9.006 -49.284 1.00 81.12 184 GLU A N 1
ATOM 1532 C CA . GLU A 1 184 ? 14.769 8.709 -50.536 1.00 81.12 184 GLU A CA 1
ATOM 1533 C C . GLU A 1 184 ? 15.921 7.736 -50.269 1.00 81.12 184 GLU A C 1
ATOM 1535 O O . GLU A 1 184 ? 16.534 7.754 -49.196 1.00 81.12 184 GLU A O 1
ATOM 1540 N N . GLU A 1 185 ? 16.204 6.870 -51.239 1.00 79.06 185 GLU A N 1
ATOM 1541 C CA . GLU A 1 185 ? 17.346 5.969 -51.152 1.00 79.06 185 GLU A CA 1
ATOM 1542 C C . GLU A 1 185 ? 18.640 6.785 -51.147 1.00 79.06 185 GLU A C 1
ATOM 1544 O O . GLU A 1 185 ? 18.861 7.652 -51.995 1.00 79.06 185 GLU A O 1
ATOM 1549 N N . ILE A 1 186 ? 19.500 6.515 -50.164 1.00 80.38 186 ILE A N 1
ATOM 1550 C CA . ILE A 1 186 ? 20.800 7.172 -50.067 1.00 80.38 186 ILE A CA 1
ATOM 1551 C C . ILE A 1 186 ? 21.658 6.642 -51.213 1.00 80.38 186 ILE A C 1
ATOM 1553 O O . ILE A 1 186 ? 22.101 5.493 -51.187 1.00 80.38 186 ILE A O 1
ATOM 1557 N N . LEU A 1 187 ? 21.888 7.488 -52.217 1.00 84.44 187 LEU A N 1
ATOM 1558 C CA . LEU A 1 187 ? 22.808 7.177 -53.302 1.00 84.44 187 LEU A CA 1
ATOM 1559 C C . LEU A 1 187 ? 24.228 7.002 -52.743 1.00 84.44 187 LEU A C 1
ATOM 1561 O O . LEU A 1 187 ? 24.621 7.736 -51.825 1.00 84.44 187 LEU A O 1
ATOM 1565 N N . PRO A 1 188 ? 25.013 6.053 -53.282 1.00 84.44 188 PRO A N 1
ATOM 1566 C CA . PRO A 1 188 ? 26.396 5.899 -52.871 1.00 84.44 188 PRO A CA 1
ATOM 1567 C C . PRO A 1 188 ? 27.162 7.206 -53.134 1.00 84.44 188 PRO A C 1
ATOM 1569 O O . PRO A 1 188 ? 26.886 7.900 -54.119 1.00 84.44 188 PRO A O 1
ATOM 1572 N N . PRO A 1 189 ? 28.114 7.571 -52.258 1.00 87.50 189 PRO A N 1
ATOM 1573 C CA . PRO A 1 189 ? 28.922 8.763 -52.462 1.00 87.50 189 PRO A CA 1
ATOM 1574 C C . PRO A 1 189 ? 29.654 8.717 -53.818 1.00 87.50 189 PRO A C 1
ATOM 1576 O O . PRO A 1 189 ? 29.999 7.639 -54.297 1.00 87.50 189 PRO A O 1
ATOM 1579 N N . PRO A 1 190 ? 29.920 9.870 -54.454 1.00 89.62 190 PRO A N 1
ATOM 1580 C CA . PRO A 1 190 ? 30.670 9.903 -55.705 1.00 89.62 190 PRO A CA 1
ATOM 1581 C C . PRO A 1 190 ? 32.123 9.448 -55.496 1.00 89.62 190 PRO A C 1
ATOM 1583 O O . PRO A 1 190 ? 32.713 9.655 -54.431 1.00 89.62 190 PRO A O 1
ATOM 1586 N N . GLU A 1 191 ? 32.734 8.859 -56.524 1.00 87.94 191 GLU A N 1
ATOM 1587 C CA . GLU A 1 191 ? 34.166 8.541 -56.494 1.00 87.94 191 GLU A CA 1
ATOM 1588 C C . GLU A 1 191 ? 35.020 9.823 -56.523 1.00 87.94 191 GLU A C 1
ATOM 1590 O O . GLU A 1 191 ? 34.644 10.791 -57.191 1.00 87.94 191 GLU A O 1
ATOM 1595 N N . PRO A 1 192 ? 36.162 9.881 -55.801 1.00 87.69 192 PRO A N 1
ATOM 1596 C CA . PRO A 1 192 ? 36.869 8.784 -55.119 1.00 87.69 192 PRO A CA 1
ATOM 1597 C C . PRO A 1 192 ? 36.421 8.501 -53.666 1.00 87.69 192 PRO A C 1
ATOM 1599 O O . PRO A 1 192 ? 37.067 7.729 -52.954 1.00 87.69 192 PRO A O 1
ATOM 1602 N N . LEU A 1 193 ? 35.381 9.178 -53.159 1.00 88.81 193 LEU A N 1
ATOM 1603 C CA . LEU A 1 193 ? 35.009 9.128 -51.738 1.00 88.81 193 LEU A CA 1
ATOM 1604 C C . LEU A 1 193 ? 34.446 7.763 -51.332 1.00 88.81 193 LEU A C 1
ATOM 1606 O O . LEU A 1 193 ? 34.745 7.285 -50.238 1.00 88.81 193 LEU A O 1
ATOM 1610 N N . HIS A 1 194 ? 33.667 7.133 -52.210 1.00 89.38 194 HIS A N 1
ATOM 1611 C CA . HIS A 1 194 ? 33.127 5.798 -51.980 1.00 89.38 194 HIS A CA 1
ATOM 1612 C C . HIS A 1 194 ? 34.240 4.766 -51.792 1.00 89.38 194 HIS A C 1
ATOM 1614 O O . HIS A 1 194 ? 34.329 4.192 -50.708 1.00 89.38 194 HIS A O 1
ATOM 1620 N N . SER A 1 195 ? 35.173 4.649 -52.742 1.00 91.50 195 SER A N 1
ATOM 1621 C CA . SER A 1 195 ? 36.317 3.732 -52.627 1.00 91.50 195 SER A CA 1
ATOM 1622 C C . SER A 1 195 ? 37.231 4.040 -51.427 1.00 91.50 195 SER A C 1
ATOM 1624 O O . SER A 1 195 ? 37.885 3.151 -50.871 1.00 91.50 195 SER A O 1
ATOM 1626 N N . LEU A 1 196 ? 37.306 5.302 -50.985 1.00 90.81 196 LEU A N 1
ATOM 1627 C CA . LEU A 1 196 ? 38.033 5.680 -49.767 1.00 90.81 196 LEU A CA 1
ATOM 1628 C C . LEU A 1 196 ? 37.326 5.225 -48.480 1.00 90.81 196 LEU A C 1
ATOM 1630 O O . LEU A 1 196 ? 38.017 4.886 -47.516 1.00 90.81 196 LEU A O 1
ATOM 1634 N N . LEU A 1 197 ? 35.992 5.212 -48.458 1.00 89.50 197 LEU A N 1
ATOM 1635 C CA . LEU A 1 197 ? 35.176 4.784 -47.317 1.00 89.50 197 LEU A CA 1
ATOM 1636 C C 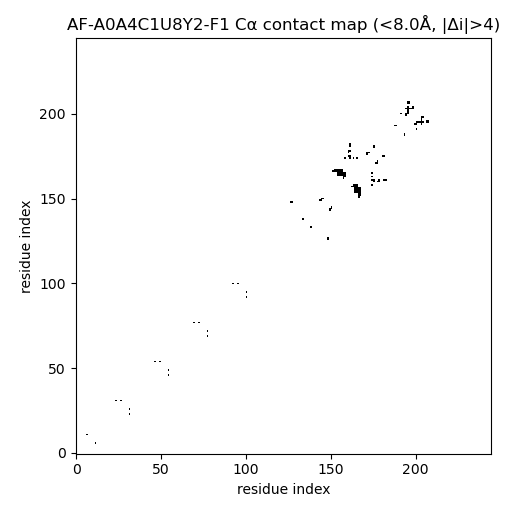. LEU A 1 197 ? 35.019 3.260 -47.238 1.00 89.50 197 LEU A C 1
ATOM 1638 O O . LEU A 1 197 ? 34.998 2.723 -46.132 1.00 89.50 197 LEU A O 1
ATOM 1642 N N . THR A 1 198 ? 34.929 2.565 -48.376 1.00 89.75 198 THR A N 1
ATOM 1643 C CA . THR A 1 198 ? 34.701 1.109 -48.429 1.00 89.75 198 THR A CA 1
ATOM 1644 C C . THR A 1 198 ? 35.966 0.273 -48.261 1.00 89.75 198 THR A C 1
ATOM 1646 O O . THR A 1 198 ? 35.872 -0.889 -47.876 1.00 89.75 198 THR A O 1
ATOM 1649 N N . GLY A 1 199 ? 37.153 0.850 -48.479 1.00 88.56 199 GLY A N 1
ATOM 1650 C CA . GLY A 1 199 ? 38.425 0.124 -48.365 1.00 88.56 199 GLY A CA 1
ATOM 1651 C C . GLY A 1 199 ? 39.099 -0.195 -49.696 1.00 88.56 199 GLY A C 1
ATOM 1652 O O . GLY A 1 199 ? 40.241 -0.653 -49.693 1.00 88.56 199 GLY A O 1
ATOM 1653 N N . ASP A 1 200 ? 38.434 0.092 -50.812 1.00 88.69 200 ASP A N 1
ATOM 1654 C CA . ASP A 1 200 ? 38.861 -0.317 -52.154 1.00 88.69 200 ASP A CA 1
ATOM 1655 C C . ASP A 1 200 ? 39.987 0.565 -52.724 1.00 88.69 200 ASP A C 1
ATOM 1657 O O . ASP A 1 200 ? 40.714 0.173 -53.637 1.00 88.69 200 ASP A O 1
ATOM 1661 N N . HIS A 1 201 ? 40.191 1.759 -52.159 1.00 90.94 201 HIS A N 1
ATOM 1662 C CA . HIS A 1 201 ? 41.258 2.670 -52.564 1.00 90.94 201 HIS A CA 1
ATOM 1663 C C . HIS A 1 201 ? 42.544 2.473 -51.742 1.00 90.94 201 HIS A C 1
ATOM 1665 O O . HIS A 1 201 ? 42.514 2.372 -50.514 1.00 90.94 201 HIS A O 1
ATOM 1671 N N . GLN A 1 202 ? 43.716 2.575 -52.385 1.00 90.38 202 GLN A N 1
ATOM 1672 C CA . GLN A 1 202 ? 45.036 2.426 -51.735 1.00 90.38 202 GLN A CA 1
ATOM 1673 C C . GLN A 1 202 ? 45.240 3.362 -50.525 1.00 90.38 202 GLN A C 1
ATOM 1675 O O . GLN A 1 202 ? 45.911 3.019 -49.552 1.00 90.38 202 GLN A O 1
ATOM 1680 N N . LYS A 1 203 ? 44.630 4.554 -50.565 1.00 90.56 203 LYS A N 1
ATOM 1681 C CA . LYS A 1 203 ? 44.677 5.556 -49.482 1.00 90.56 203 LYS A CA 1
ATOM 1682 C C . LYS A 1 203 ? 43.569 5.406 -48.428 1.00 90.56 203 LYS A C 1
ATOM 1684 O O . LYS A 1 203 ? 43.537 6.213 -47.501 1.00 90.56 203 LYS A O 1
ATOM 1689 N N . SER A 1 204 ? 42.690 4.404 -48.518 1.00 93.81 204 SER A N 1
ATOM 1690 C CA . SER A 1 204 ? 41.533 4.258 -47.618 1.00 93.81 204 SER A CA 1
ATOM 1691 C C . SER A 1 204 ? 41.944 4.181 -46.141 1.00 93.81 204 SER A C 1
ATOM 1693 O O . SER A 1 204 ? 41.430 4.931 -45.314 1.00 93.81 204 SER A O 1
ATOM 1695 N N . LYS A 1 205 ? 42.971 3.386 -45.800 1.00 92.25 205 LYS A N 1
ATOM 1696 C CA . LYS A 1 205 ? 43.476 3.289 -44.414 1.00 92.25 205 LYS A CA 1
ATOM 1697 C C . LYS A 1 205 ? 43.923 4.645 -43.854 1.00 92.25 205 LYS A C 1
ATOM 1699 O O . LYS A 1 205 ? 43.621 4.985 -42.711 1.00 92.25 205 LYS A O 1
ATOM 1704 N N . GLN A 1 206 ? 44.639 5.432 -44.660 1.00 93.38 206 GLN A N 1
ATOM 1705 C CA . GLN A 1 206 ? 45.101 6.765 -44.266 1.00 93.38 206 GLN A CA 1
ATOM 1706 C C . GLN A 1 206 ? 43.939 7.759 -44.160 1.00 93.38 206 GLN A C 1
ATOM 1708 O O . GLN A 1 206 ? 43.926 8.587 -43.248 1.00 93.38 206 GLN A O 1
ATOM 1713 N N . PHE A 1 207 ? 42.970 7.659 -45.069 1.00 91.25 207 PHE A N 1
ATOM 1714 C CA . PHE A 1 207 ? 41.755 8.461 -45.069 1.00 91.25 207 PHE A CA 1
ATOM 1715 C C . PHE A 1 207 ? 40.908 8.199 -43.818 1.00 91.25 207 PHE A C 1
ATOM 1717 O O . PHE A 1 207 ? 40.652 9.136 -43.067 1.00 91.25 207 PHE A O 1
ATOM 1724 N N . MET A 1 208 ? 40.589 6.938 -43.510 1.00 92.38 208 MET A N 1
ATOM 1725 C CA . MET A 1 208 ? 39.816 6.550 -42.323 1.00 92.38 208 MET A CA 1
ATOM 1726 C C . MET A 1 208 ? 40.508 6.953 -41.016 1.00 92.38 208 MET A C 1
ATOM 1728 O O . MET A 1 208 ? 39.856 7.457 -40.103 1.00 92.38 208 MET A O 1
ATOM 1732 N N . ARG A 1 209 ? 41.844 6.841 -40.940 1.00 94.44 209 ARG A N 1
ATOM 1733 C CA . ARG A 1 209 ? 42.618 7.317 -39.778 1.00 94.44 209 ARG A CA 1
ATOM 1734 C C . ARG A 1 209 ? 42.456 8.822 -39.537 1.00 94.44 209 ARG A C 1
ATOM 1736 O O . ARG A 1 209 ? 42.483 9.270 -38.395 1.00 94.44 209 ARG A O 1
ATOM 1743 N N . ASN A 1 210 ? 42.294 9.601 -40.604 1.00 91.06 210 ASN A N 1
ATOM 1744 C CA . ASN A 1 210 ? 42.231 11.061 -40.560 1.00 91.06 210 ASN A CA 1
ATOM 1745 C C . ASN A 1 210 ? 40.826 11.625 -40.839 1.00 91.06 210 ASN A C 1
ATOM 1747 O O . ASN A 1 210 ? 40.683 12.844 -40.929 1.00 91.06 210 ASN A O 1
ATOM 1751 N N . ILE A 1 211 ? 39.785 10.789 -40.933 1.00 91.56 211 ILE A N 1
ATOM 1752 C CA . ILE A 1 211 ? 38.447 11.194 -41.398 1.00 91.56 211 ILE A CA 1
ATOM 1753 C C . ILE A 1 211 ? 37.849 12.340 -40.574 1.00 91.56 211 ILE A C 1
ATOM 1755 O O . ILE A 1 211 ? 37.270 13.267 -41.127 1.00 91.56 211 ILE A O 1
ATOM 1759 N N . ARG A 1 212 ? 38.086 12.360 -39.254 1.00 90.00 212 ARG A N 1
ATOM 1760 C CA . ARG A 1 212 ? 37.649 13.463 -38.380 1.00 90.00 212 ARG A CA 1
ATOM 1761 C C . ARG A 1 212 ? 38.312 14.793 -38.741 1.00 90.00 212 ARG A C 1
ATOM 1763 O O . ARG A 1 212 ? 37.655 15.823 -38.696 1.00 90.00 212 ARG A O 1
ATOM 1770 N N . ARG A 1 213 ? 39.600 14.779 -39.110 1.00 89.12 213 ARG A N 1
ATOM 1771 C CA . ARG A 1 213 ? 40.332 15.991 -39.514 1.00 89.12 213 ARG A CA 1
ATOM 1772 C C . ARG A 1 213 ? 39.800 16.529 -40.835 1.00 89.12 213 ARG A C 1
ATOM 1774 O O . ARG A 1 213 ? 39.591 17.730 -40.940 1.00 89.12 213 ARG A O 1
ATOM 1781 N N . TYR A 1 214 ? 39.543 15.645 -41.800 1.00 85.88 214 TYR A N 1
ATOM 1782 C CA . TYR A 1 214 ? 38.917 16.027 -43.064 1.00 85.88 214 TYR A CA 1
ATOM 1783 C C . TYR A 1 214 ? 37.514 16.599 -42.832 1.00 85.88 214 TYR A C 1
ATOM 1785 O O . TYR A 1 214 ? 37.252 17.720 -43.250 1.00 85.88 214 TYR A O 1
ATOM 1793 N N . ASN A 1 215 ? 36.653 15.911 -42.076 1.00 84.88 215 ASN A N 1
ATOM 1794 C CA . ASN A 1 215 ? 35.304 16.397 -41.768 1.00 84.88 215 ASN A CA 1
ATOM 1795 C C . ASN A 1 215 ? 35.320 17.762 -41.062 1.00 84.88 215 ASN A C 1
ATOM 1797 O O . ASN A 1 215 ? 34.523 18.627 -41.407 1.00 84.88 215 ASN A O 1
ATOM 1801 N N . ASN A 1 216 ? 36.254 17.984 -40.131 1.00 85.38 216 ASN A N 1
ATOM 1802 C CA . ASN A 1 216 ? 36.420 19.282 -39.474 1.00 85.38 216 ASN A CA 1
ATOM 1803 C C . ASN A 1 216 ? 36.907 20.373 -40.442 1.00 85.38 216 ASN A C 1
ATOM 1805 O O . ASN A 1 216 ? 36.463 21.510 -40.344 1.00 85.38 216 ASN A O 1
ATOM 1809 N N . ALA A 1 217 ? 37.791 20.045 -41.388 1.00 80.81 217 ALA A N 1
ATOM 1810 C CA . ALA A 1 217 ? 38.266 20.998 -42.394 1.00 80.81 217 ALA A CA 1
ATOM 1811 C C . ALA A 1 217 ? 37.160 21.416 -43.382 1.00 80.81 217 ALA A C 1
ATOM 1813 O O . ALA A 1 217 ? 37.174 22.541 -43.874 1.00 80.81 217 ALA A O 1
ATOM 1814 N N . PHE A 1 218 ? 36.188 20.534 -43.642 1.00 68.94 218 PHE A N 1
ATOM 1815 C CA . PHE A 1 218 ? 35.032 20.798 -44.508 1.00 68.94 218 PHE A CA 1
ATOM 1816 C C . PHE A 1 218 ? 33.793 21.326 -43.762 1.00 68.94 218 PHE A C 1
ATOM 1818 O O . PHE A 1 218 ? 32.757 21.558 -44.387 1.00 68.94 218 PHE A O 1
ATOM 1825 N N . GLN A 1 219 ? 33.869 21.570 -42.448 1.00 71.88 219 GLN A N 1
ATOM 1826 C CA . GLN A 1 219 ? 32.814 22.267 -41.704 1.00 71.88 219 GLN A CA 1
ATOM 1827 C C . GLN A 1 219 ? 32.834 23.772 -42.023 1.00 71.88 219 GLN A C 1
ATOM 1829 O O . GLN A 1 219 ? 33.242 24.602 -41.216 1.00 71.88 219 GLN A O 1
ATOM 1834 N N . MET A 1 220 ? 32.366 24.152 -43.213 1.00 53.88 220 MET A N 1
ATOM 1835 C CA . MET A 1 220 ? 32.085 25.552 -43.536 1.00 53.88 220 MET A CA 1
ATOM 1836 C C . MET A 1 220 ? 30.702 25.941 -43.004 1.00 53.88 220 MET A C 1
ATOM 1838 O O . MET A 1 220 ? 29.709 25.929 -43.728 1.00 53.88 220 MET A O 1
ATOM 1842 N N . THR A 1 221 ? 30.611 26.317 -41.731 1.00 51.72 221 THR A N 1
ATOM 1843 C CA . THR A 1 221 ? 29.435 27.042 -41.231 1.00 51.72 221 THR A CA 1
ATOM 1844 C C . THR A 1 221 ? 29.521 28.503 -41.669 1.00 51.72 221 THR A C 1
ATOM 1846 O O . THR A 1 221 ? 30.102 29.327 -40.965 1.00 51.72 221 THR A O 1
ATOM 1849 N N . SER A 1 222 ? 28.951 28.853 -42.826 1.00 51.75 222 SER A N 1
ATOM 1850 C CA . SER A 1 222 ? 28.676 30.257 -43.146 1.00 51.75 222 SER A CA 1
ATOM 1851 C C . SER A 1 222 ? 27.338 30.665 -42.516 1.00 51.75 222 SER A C 1
ATOM 1853 O O . SER A 1 222 ? 26.272 30.137 -42.832 1.00 51.75 222 SER A O 1
ATOM 1855 N N . LEU A 1 223 ? 27.387 31.598 -41.564 1.00 52.09 223 LEU A N 1
ATOM 1856 C CA . LEU A 1 223 ? 26.194 32.210 -40.982 1.00 52.09 223 LEU A CA 1
ATOM 1857 C C . LEU A 1 223 ? 25.758 33.372 -41.878 1.00 52.09 223 LEU A C 1
ATOM 1859 O O . LEU A 1 223 ? 26.454 34.381 -41.966 1.00 52.09 223 LEU A O 1
ATOM 1863 N N . ARG A 1 224 ? 24.587 33.268 -42.514 1.00 48.50 224 ARG A N 1
ATOM 1864 C CA . ARG A 1 224 ? 23.926 34.422 -43.141 1.00 48.50 224 ARG A CA 1
ATOM 1865 C C . ARG A 1 224 ? 22.664 34.760 -42.355 1.00 48.50 224 ARG A C 1
ATOM 1867 O O . ARG A 1 224 ? 21.656 34.070 -42.463 1.00 48.50 224 ARG A O 1
ATOM 1874 N N . ALA A 1 225 ? 22.734 35.813 -41.546 1.00 47.03 225 ALA A N 1
ATOM 1875 C CA . ALA A 1 225 ? 21.590 36.337 -40.811 1.00 47.03 225 ALA A CA 1
ATOM 1876 C C . ALA A 1 225 ? 20.866 37.390 -41.663 1.00 47.03 225 ALA A C 1
ATOM 1878 O O . ALA A 1 225 ? 21.446 38.416 -42.011 1.00 47.03 225 ALA A O 1
ATOM 1879 N N . SER A 1 226 ? 19.595 37.158 -41.992 1.00 47.34 226 SER A N 1
ATOM 1880 C CA . SER A 1 226 ? 18.707 38.188 -42.540 1.00 47.34 226 SER A CA 1
ATOM 1881 C C . SER A 1 226 ? 17.705 38.597 -41.467 1.00 47.34 226 SER A C 1
ATOM 1883 O O . SER A 1 226 ? 16.919 37.769 -41.006 1.00 47.34 226 SER A O 1
ATOM 1885 N N . LYS A 1 227 ? 17.737 39.865 -41.053 1.00 45.81 227 LYS A N 1
ATOM 1886 C CA . LYS A 1 227 ? 16.836 40.407 -40.032 1.00 45.81 227 LYS A CA 1
ATOM 1887 C C . LYS A 1 227 ? 15.460 40.649 -40.661 1.00 45.81 227 LYS A C 1
ATOM 1889 O O . LYS A 1 227 ? 15.317 41.555 -41.473 1.00 45.81 227 LYS A O 1
ATOM 1894 N N . SER A 1 228 ? 14.454 39.858 -40.294 1.00 48.81 228 SER A N 1
ATOM 1895 C CA . SER A 1 228 ? 13.048 40.170 -40.580 1.00 48.81 228 SER A CA 1
ATOM 1896 C C . SER A 1 228 ? 12.346 40.527 -39.275 1.00 48.81 228 SER A C 1
ATOM 1898 O O . SER A 1 228 ? 12.189 39.678 -38.400 1.00 48.81 228 SER A O 1
ATOM 1900 N N . LEU A 1 229 ? 11.959 41.793 -39.131 1.00 47.50 229 LEU A N 1
ATOM 1901 C CA . LEU A 1 229 ? 11.135 42.270 -38.024 1.00 47.50 229 LEU A CA 1
ATOM 1902 C C . LEU A 1 229 ? 9.663 42.045 -38.387 1.00 47.50 229 LEU A C 1
ATOM 1904 O O . LEU A 1 229 ? 9.128 42.761 -39.227 1.00 47.50 229 LEU A O 1
ATOM 1908 N N . SER A 1 230 ? 9.006 41.073 -37.755 1.00 43.12 230 SER A N 1
ATOM 1909 C CA . SER A 1 230 ? 7.542 41.025 -37.681 1.00 43.12 230 SER A CA 1
ATOM 1910 C C . SER A 1 230 ? 7.122 41.298 -36.242 1.00 43.12 230 SER A C 1
ATOM 1912 O O . SER A 1 230 ? 7.524 40.587 -35.320 1.00 43.12 230 SER A O 1
ATOM 1914 N N . VAL A 1 231 ? 6.349 42.365 -36.050 1.00 44.59 231 VAL A N 1
ATOM 1915 C CA . VAL A 1 231 ? 5.803 42.763 -34.751 1.00 44.59 231 VAL A CA 1
ATOM 1916 C C . VAL A 1 231 ? 4.712 41.764 -34.368 1.00 44.59 231 VAL A C 1
ATOM 1918 O O . VAL A 1 231 ? 3.718 41.640 -35.075 1.00 44.59 231 VAL A O 1
ATOM 1921 N N . GLY A 1 232 ? 4.919 41.051 -33.261 1.00 46.03 232 GLY A N 1
ATOM 1922 C CA . GLY A 1 232 ? 3.953 40.109 -32.695 1.00 46.03 232 GLY A CA 1
ATOM 1923 C C . GLY A 1 232 ? 4.485 38.679 -32.608 1.00 46.03 232 GLY A C 1
ATOM 1924 O O . GLY A 1 232 ? 4.364 37.905 -33.549 1.00 46.03 232 GLY A O 1
ATOM 1925 N N . SER A 1 233 ? 5.000 38.330 -31.424 1.00 43.50 233 SER A N 1
ATOM 1926 C CA . SER A 1 233 ? 5.315 36.979 -30.920 1.00 43.50 233 SER A CA 1
ATOM 1927 C C . SER A 1 233 ? 6.418 36.148 -31.612 1.00 43.50 233 SER A C 1
ATOM 1929 O O . SER A 1 233 ? 6.288 35.699 -32.742 1.00 43.50 233 SER A O 1
ATOM 1931 N N . CYS A 1 234 ? 7.450 35.844 -30.807 1.00 36.44 234 CYS A N 1
ATOM 1932 C CA . CYS A 1 234 ? 8.534 34.866 -30.988 1.00 36.44 234 CYS A CA 1
ATOM 1933 C C . CYS A 1 234 ? 9.510 35.105 -32.163 1.00 36.44 234 CYS A C 1
ATOM 1935 O O . CYS A 1 234 ? 9.137 35.103 -33.333 1.00 36.44 234 CYS A O 1
ATOM 1937 N N . LEU A 1 235 ? 10.803 35.255 -31.839 1.00 38.53 235 LEU A N 1
ATOM 1938 C CA . LEU A 1 235 ? 11.908 35.312 -32.804 1.00 38.53 235 LEU A CA 1
ATOM 1939 C C . LEU A 1 235 ? 11.939 34.029 -33.651 1.00 38.53 235 LEU A C 1
ATOM 1941 O O . LEU A 1 235 ? 12.481 33.005 -33.245 1.00 38.53 235 LEU A O 1
ATOM 1945 N N . HIS A 1 236 ? 11.378 34.096 -34.854 1.00 44.53 236 HIS A N 1
ATOM 1946 C CA . HIS A 1 236 ? 11.496 33.043 -35.855 1.00 44.53 236 HIS A CA 1
ATOM 1947 C C . HIS A 1 236 ? 12.822 33.216 -36.614 1.00 44.53 236 HIS A C 1
ATOM 1949 O O . HIS A 1 236 ? 12.900 33.981 -37.577 1.00 44.53 236 HIS A O 1
ATOM 1955 N N . LEU A 1 237 ? 13.881 32.507 -36.204 1.00 42.97 237 LEU A N 1
ATOM 1956 C CA . LEU A 1 237 ? 15.070 32.352 -37.049 1.00 42.97 237 LEU A CA 1
ATOM 1957 C C . LEU A 1 237 ? 14.800 31.274 -38.104 1.00 42.97 237 LEU A C 1
ATOM 1959 O O . LEU A 1 237 ? 14.793 30.080 -37.813 1.00 42.97 237 LEU A O 1
ATOM 1963 N N . LYS A 1 238 ? 14.589 31.696 -39.353 1.00 44.03 238 LYS A N 1
ATOM 1964 C CA . LYS A 1 238 ? 14.572 30.784 -40.503 1.00 44.03 238 LYS A CA 1
ATOM 1965 C C . LYS A 1 238 ? 15.995 30.565 -41.003 1.00 44.03 238 LYS A C 1
ATOM 1967 O O . LYS A 1 238 ? 16.600 31.467 -41.575 1.00 44.03 238 LYS A O 1
ATOM 1972 N N . PHE A 1 239 ? 16.495 29.346 -40.844 1.00 45.62 239 PHE A N 1
ATOM 1973 C CA . PHE A 1 239 ? 17.758 28.916 -41.433 1.00 45.62 239 PHE A CA 1
ATOM 1974 C C . PHE A 1 239 ? 17.501 28.365 -42.838 1.00 45.62 239 PHE A C 1
ATOM 1976 O O . PHE A 1 239 ? 16.751 27.406 -43.012 1.00 45.62 239 PHE A O 1
ATOM 1983 N N . LYS A 1 240 ? 18.108 28.979 -43.856 1.00 40.69 240 LYS A N 1
ATOM 1984 C CA . LYS A 1 240 ? 18.163 28.430 -45.216 1.00 40.69 240 LYS A CA 1
ATOM 1985 C C . LYS A 1 240 ? 19.622 28.194 -45.579 1.00 40.69 240 LYS A C 1
ATOM 1987 O O . LYS A 1 240 ? 20.331 29.139 -45.908 1.00 40.69 240 LYS A O 1
ATOM 1992 N N . GLY A 1 241 ? 20.056 26.939 -45.517 1.00 36.88 241 GLY A N 1
ATOM 1993 C CA . GLY A 1 241 ? 21.325 26.528 -46.106 1.00 36.88 241 GLY A CA 1
ATOM 1994 C C . GLY A 1 241 ? 21.185 26.481 -47.626 1.00 36.88 241 GLY A C 1
ATOM 1995 O O . GLY A 1 241 ? 20.288 25.818 -48.140 1.00 36.88 241 GLY A O 1
ATOM 1996 N N . LYS A 1 242 ? 22.043 27.200 -48.350 1.00 39.31 242 LYS A N 1
ATOM 1997 C CA . LYS A 1 242 ? 22.298 26.943 -49.770 1.00 39.31 242 LYS A CA 1
ATOM 1998 C C . LYS A 1 242 ? 23.764 26.565 -49.903 1.00 39.31 242 LYS A C 1
ATOM 2000 O O . LYS A 1 242 ? 24.627 27.382 -49.597 1.00 39.31 242 LYS A O 1
ATOM 2005 N N . CYS A 1 243 ? 24.022 25.347 -50.363 1.00 35.41 243 CYS A N 1
ATOM 2006 C CA . CYS A 1 243 ? 25.326 24.960 -50.876 1.00 35.41 243 CYS A CA 1
ATOM 2007 C 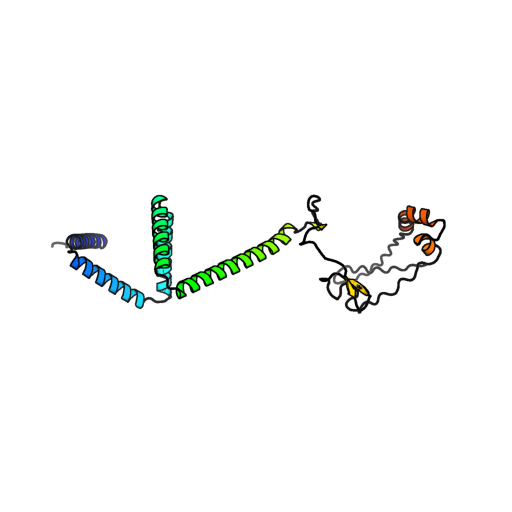C . CYS A 1 243 ? 25.431 25.517 -52.297 1.00 35.41 243 CYS A C 1
ATOM 2009 O O . CYS A 1 243 ? 24.729 25.058 -53.194 1.00 35.41 243 CYS A O 1
ATOM 2011 N N . THR A 1 244 ? 26.242 26.551 -52.488 1.00 35.34 244 THR A N 1
ATOM 2012 C CA . THR A 1 244 ? 26.753 26.897 -53.816 1.00 35.34 244 THR A CA 1
ATOM 2013 C C . THR A 1 244 ? 27.996 26.050 -54.038 1.00 35.34 244 THR A C 1
ATOM 2015 O O . THR A 1 244 ? 28.959 26.195 -53.285 1.00 35.34 244 THR A O 1
ATOM 2018 N N . THR A 1 245 ? 27.917 25.131 -54.999 1.00 35.00 245 THR A N 1
ATOM 2019 C CA . THR A 1 245 ? 29.079 24.494 -55.634 1.00 35.00 245 THR A CA 1
ATOM 2020 C C . THR A 1 245 ? 29.957 25.532 -56.305 1.00 35.00 245 THR A C 1
ATOM 2022 O O . THR A 1 245 ? 29.360 26.453 -56.913 1.00 35.00 245 THR A O 1
#

Mean predicted aligned error: 17.86 Å

Secondary structure (DSSP, 8-state):
--------HHHHHHHHHHHHHHHHHS--HHHHHHHHHHHHHHHHHHHHS--HHHHHHHHHHHHHHHHHHHHT--HHHHHHHHHHHHHHHHHHHHH--HHHHHHHHHHHHHHHHHHHHHHHHHHHHHHHHTTTTTTTS--TTS-GGG-TTT------EE-TTT--EE-TTS-TTTTTTTTTS-PPP-PPPPTTHHHHHHS-STTHHHHHHHHHHHHHHT------------SSS------------